Protein AF-A0A317QLN2-F1 (afdb_monomer)

Nearest PDB structures (foldseek):
  1wfw-assembly1_A  TM=5.305E-01  e=1.116E+00  Mus musculus
  4krt-assembly2_B  TM=4.742E-01  e=2.197E+00  Clostridium phage phiSM101
  6biq-assembly4_C  TM=3.934E-01  e=3.596E+00  Trichomonas vaginalis
  5m0a-assembly1_A  TM=2.569E-01  e=5.204E+00  Homo sapiens

Mean predicted aligned error: 11.75 Å

Sequence (209 aa):
MVVARLAVLLLVLAAAWCHGLPTADARGHHLRPGPPGGVYPLATDRGLALDPWGFVARQCTSYAAWYLNARGVPFGLLTRGPAGNGLFTSAGSWDDAALAAGFPVRSTPAVGSIAQWNPGERSPEAPWGAPWGAAREAGGYGHVAVVQDVLPNGSVLVSEYDGEDGTFHERVTRAPRYLYVGLPGDAAAPSARAGRPGAAAAAGPDTGG

InterPro domains:
  IPR007921 CHAP domain [PF05257] (52-161)
  IPR007921 CHAP domain [PS50911] (35-182)
  IPR038765 Papain-like cysteine peptidase superfamily [SSF54001] (52-171)

pLDDT: mean 77.35, std 20.77, range [31.33, 98.5]

Foldseek 3Di:
DDDDPDDPDPDPPPPDPCPDDPEFEQEPFAFADFDDLVVQPLLVPPQQDQDPQGHRGLAQVNSLCCNCVRRGGGHHQWYAADQGIFRDDQLQCVVVSLVRNVWDKDQADAQFWKFWFHAQDWWDFDPPPPDQGDIDTAHNRTHIWGFHFQDPVRWTFTWGGHSVVSDIDTGTTGHSITTQRNHPPPRHHDGDDPDDDDPDDPDDDDDDD

Structure (mmCIF, N/CA/C/O backbone):
data_AF-A0A317QLN2-F1
#
_entry.id   AF-A0A317QLN2-F1
#
loop_
_atom_site.group_PDB
_atom_site.id
_atom_site.type_symbol
_atom_site.label_atom_id
_atom_site.label_alt_id
_atom_site.label_comp_id
_atom_site.label_asym_id
_atom_site.label_entity_id
_atom_site.label_seq_id
_atom_site.pdbx_PDB_ins_code
_atom_site.Cartn_x
_atom_site.Cartn_y
_atom_site.Cartn_z
_atom_si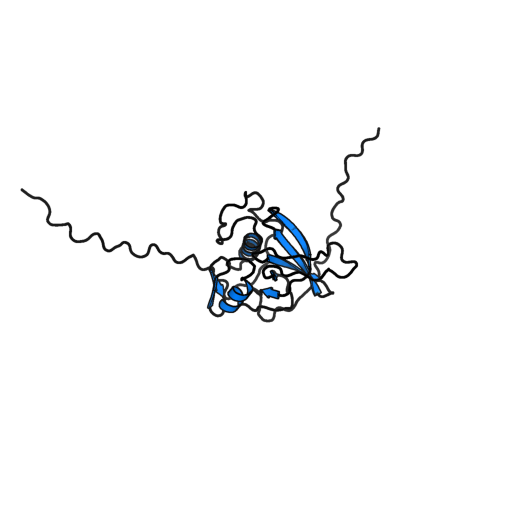te.occupancy
_atom_site.B_iso_or_equiv
_atom_site.auth_seq_id
_atom_site.auth_comp_id
_atom_site.auth_asym_id
_atom_site.auth_atom_id
_atom_site.pdbx_PDB_model_num
ATOM 1 N N . MET A 1 1 ? 24.056 -30.685 -61.784 1.00 40.34 1 MET A N 1
ATOM 2 C CA . MET A 1 1 ? 24.076 -29.418 -61.022 1.00 40.34 1 MET A CA 1
ATOM 3 C C . MET A 1 1 ? 22.822 -29.370 -60.173 1.00 40.34 1 MET A C 1
ATOM 5 O O . MET A 1 1 ? 21.739 -29.148 -60.694 1.00 40.34 1 MET A O 1
ATOM 9 N N . VAL A 1 2 ? 22.965 -29.722 -58.899 1.00 42.53 2 VAL A N 1
ATOM 10 C CA . VAL A 1 2 ? 21.884 -29.805 -57.915 1.00 42.53 2 VAL A CA 1
ATOM 11 C C . VAL A 1 2 ? 22.061 -28.610 -56.991 1.00 42.53 2 VAL A C 1
ATOM 13 O O . VAL A 1 2 ? 23.017 -28.589 -56.225 1.00 42.53 2 VAL A O 1
ATOM 16 N N . VAL A 1 3 ? 21.179 -27.615 -57.075 1.00 44.66 3 VAL A N 1
ATOM 17 C CA . VAL A 1 3 ? 21.051 -26.592 -56.030 1.00 44.66 3 VAL A CA 1
ATOM 18 C C . VAL A 1 3 ? 19.566 -26.379 -55.754 1.00 44.66 3 VAL A C 1
ATOM 20 O O . VAL A 1 3 ? 18.849 -25.715 -56.495 1.00 44.66 3 VAL A O 1
ATOM 23 N N . ALA A 1 4 ? 19.129 -27.097 -54.722 1.00 40.12 4 ALA A N 1
ATOM 24 C CA . ALA A 1 4 ? 18.054 -26.810 -53.780 1.00 40.12 4 ALA A CA 1
ATOM 25 C C . ALA A 1 4 ? 16.937 -25.842 -54.222 1.00 40.12 4 ALA A C 1
ATOM 27 O O . ALA A 1 4 ? 16.979 -24.637 -53.982 1.00 40.12 4 ALA A O 1
ATOM 28 N N . ARG A 1 5 ? 15.839 -26.425 -54.714 1.00 51.62 5 ARG A N 1
ATOM 29 C CA . ARG A 1 5 ? 14.493 -25.893 -54.476 1.00 51.62 5 ARG A CA 1
ATOM 30 C C . ARG A 1 5 ? 14.142 -26.158 -53.012 1.00 51.62 5 ARG A C 1
ATOM 32 O O . ARG A 1 5 ? 13.738 -27.273 -52.722 1.00 51.62 5 ARG A O 1
ATOM 39 N N . LEU A 1 6 ? 14.339 -25.194 -52.112 1.00 47.59 6 LEU A N 1
ATOM 40 C CA . LEU A 1 6 ? 13.736 -25.149 -50.766 1.00 47.59 6 LEU A CA 1
ATOM 41 C C . LEU A 1 6 ? 14.150 -23.839 -50.078 1.00 47.59 6 LEU A C 1
ATOM 43 O O . LEU A 1 6 ? 15.097 -23.792 -49.305 1.00 47.59 6 LEU A O 1
ATOM 47 N N . ALA A 1 7 ? 13.445 -22.754 -50.388 1.00 40.91 7 ALA A N 1
ATOM 48 C CA . ALA A 1 7 ? 13.520 -21.509 -49.618 1.00 40.91 7 ALA A CA 1
ATOM 49 C C . ALA A 1 7 ? 12.154 -20.804 -49.585 1.00 40.91 7 ALA A C 1
ATOM 51 O O . ALA A 1 7 ? 12.050 -19.588 -49.677 1.00 40.91 7 ALA A O 1
ATOM 52 N N . VAL A 1 8 ? 11.086 -21.594 -49.479 1.00 47.06 8 VAL A N 1
ATOM 53 C CA . VAL A 1 8 ? 9.730 -21.115 -49.198 1.00 47.06 8 VAL A CA 1
ATOM 54 C C . VAL A 1 8 ? 9.240 -21.925 -48.008 1.00 47.06 8 VAL A C 1
ATOM 56 O O . VAL A 1 8 ? 8.576 -22.924 -48.237 1.00 47.06 8 VAL A O 1
ATOM 59 N N . LEU A 1 9 ? 9.662 -21.588 -46.775 1.00 45.75 9 LEU A N 1
ATOM 60 C CA . LEU A 1 9 ? 8.933 -21.951 -45.534 1.00 45.75 9 LEU A CA 1
ATOM 61 C C . LEU A 1 9 ? 9.531 -21.494 -44.185 1.00 45.75 9 LEU A C 1
ATOM 63 O O . LEU A 1 9 ? 9.176 -22.067 -43.162 1.00 45.75 9 LEU A O 1
ATOM 67 N N . LEU A 1 10 ? 10.377 -20.463 -44.097 1.00 43.78 10 LEU A N 1
ATOM 68 C CA . LEU A 1 10 ? 10.859 -20.007 -42.777 1.00 43.78 10 LEU A CA 1
ATOM 69 C C . LEU A 1 10 ? 10.915 -18.484 -42.652 1.00 43.78 10 LEU A C 1
ATOM 71 O O . LEU A 1 10 ? 11.989 -17.913 -42.528 1.00 43.78 10 LEU A O 1
ATOM 75 N N . LEU A 1 11 ? 9.751 -17.824 -42.673 1.00 39.56 11 LEU A N 1
ATOM 76 C CA . LEU A 1 11 ? 9.623 -16.448 -42.164 1.00 39.56 11 LEU A CA 1
ATOM 77 C C . LEU A 1 11 ? 8.176 -16.063 -41.793 1.00 39.56 11 LEU A C 1
ATOM 79 O O . LEU A 1 11 ? 7.751 -14.937 -42.012 1.00 39.56 11 LEU A O 1
ATOM 83 N N . VAL A 1 12 ? 7.407 -16.992 -41.207 1.00 46.72 12 VAL A N 1
ATOM 84 C CA . VAL A 1 12 ? 6.119 -16.674 -40.540 1.00 46.72 12 VAL A CA 1
ATOM 85 C C . VAL A 1 12 ? 6.000 -17.382 -39.179 1.00 46.72 12 VAL A C 1
ATOM 87 O O . VAL A 1 12 ? 4.931 -17.800 -38.761 1.00 46.72 12 VAL A O 1
ATOM 90 N N . LEU A 1 13 ? 7.108 -17.526 -38.446 1.00 44.91 13 LEU A N 1
ATOM 91 C CA . LEU A 1 13 ? 7.079 -18.002 -37.055 1.00 44.91 13 LEU A CA 1
ATOM 92 C C . LEU A 1 13 ? 7.975 -17.155 -36.142 1.00 44.91 13 LEU A C 1
ATOM 94 O O . LEU A 1 13 ? 8.759 -17.676 -35.360 1.00 44.91 13 LEU A O 1
ATOM 98 N N . ALA A 1 14 ? 7.799 -15.834 -36.176 1.00 41.47 14 ALA A N 1
ATOM 99 C CA . ALA A 1 14 ? 7.969 -15.036 -34.961 1.00 41.47 14 ALA A CA 1
ATOM 100 C C . ALA A 1 14 ? 6.617 -15.010 -34.230 1.00 41.47 14 ALA A C 1
ATOM 102 O O . ALA A 1 14 ? 5.959 -13.980 -34.103 1.00 41.47 14 ALA A O 1
ATOM 103 N N . ALA A 1 15 ? 6.149 -16.196 -33.838 1.00 40.81 15 ALA A N 1
ATOM 104 C CA . ALA A 1 15 ? 4.976 -16.340 -33.001 1.00 40.81 15 ALA A CA 1
ATOM 105 C C . ALA A 1 15 ? 5.283 -15.714 -31.632 1.00 40.81 15 ALA A C 1
ATOM 107 O O . ALA A 1 15 ? 6.174 -16.170 -30.924 1.00 40.81 15 ALA A O 1
ATOM 108 N N . ALA A 1 16 ? 4.544 -14.656 -31.300 1.00 46.09 16 ALA A N 1
ATOM 109 C CA . ALA A 1 16 ? 4.238 -14.225 -29.938 1.00 46.09 16 ALA A CA 1
ATOM 110 C C . ALA A 1 16 ? 5.427 -14.069 -28.962 1.00 46.09 16 ALA A C 1
ATOM 112 O O . ALA A 1 16 ? 5.446 -14.676 -27.897 1.00 46.09 16 ALA A O 1
ATOM 113 N N . TRP A 1 17 ? 6.356 -13.157 -29.260 1.00 44.91 17 TRP A N 1
ATOM 114 C CA . TRP A 1 17 ? 7.270 -12.578 -28.257 1.00 44.91 17 TRP A CA 1
ATOM 115 C C . TRP A 1 17 ? 6.759 -11.216 -27.765 1.00 44.91 17 TRP A C 1
ATOM 117 O O . TRP A 1 17 ? 7.501 -10.260 -27.592 1.00 44.91 17 TRP A O 1
ATOM 127 N N . CYS A 1 18 ? 5.454 -11.126 -27.540 1.00 41.38 18 CYS A N 1
ATOM 128 C CA . CYS A 1 18 ? 4.899 -10.215 -26.552 1.00 41.38 18 CYS A CA 1
ATOM 129 C C . CYS A 1 18 ? 4.236 -11.119 -25.525 1.00 41.38 18 CYS A C 1
ATOM 131 O O . CYS A 1 18 ? 3.018 -11.292 -25.528 1.00 41.38 18 CYS A O 1
ATOM 133 N N . HIS A 1 19 ? 5.041 -11.776 -24.687 1.00 47.06 19 HIS A N 1
ATOM 134 C CA . HIS A 1 19 ? 4.509 -12.219 -23.409 1.00 47.06 19 HIS A CA 1
ATOM 135 C C . HIS A 1 19 ? 3.972 -10.950 -22.756 1.00 47.06 19 HIS A C 1
ATOM 137 O O . HIS A 1 19 ? 4.745 -10.045 -22.440 1.00 47.06 19 HIS A O 1
ATOM 143 N N . GLY A 1 20 ? 2.643 -10.834 -22.681 1.00 49.88 20 GLY A N 1
ATOM 144 C CA . GLY A 1 20 ? 2.008 -9.790 -21.894 1.00 49.88 20 GLY A CA 1
ATOM 145 C C . GLY A 1 20 ? 2.709 -9.743 -20.545 1.00 49.88 20 GLY A C 1
ATOM 146 O O . GLY A 1 20 ? 3.104 -10.797 -20.036 1.00 49.88 20 GLY A O 1
ATOM 147 N N . LEU A 1 21 ? 2.940 -8.533 -20.032 1.00 54.28 21 LEU A N 1
ATOM 148 C CA . LEU A 1 21 ? 3.566 -8.334 -18.726 1.00 54.28 21 LEU A CA 1
ATOM 149 C C . LEU A 1 21 ? 3.015 -9.391 -17.762 1.00 54.28 21 LEU A C 1
ATOM 151 O O . LEU A 1 21 ? 1.787 -9.525 -17.708 1.00 54.28 21 LEU A O 1
ATOM 155 N N . PRO A 1 22 ? 3.874 -10.190 -17.100 1.00 64.44 22 PRO A N 1
ATOM 156 C CA . PRO A 1 22 ? 3.417 -11.300 -16.279 1.00 64.44 22 PRO A CA 1
ATOM 157 C C . PRO A 1 22 ? 2.348 -10.783 -15.317 1.00 64.44 22 PRO A C 1
ATOM 159 O O . PRO A 1 22 ? 2.611 -9.922 -14.482 1.00 64.44 22 PRO A O 1
ATOM 162 N N . THR A 1 23 ? 1.115 -11.251 -15.502 1.00 80.88 23 THR A N 1
ATOM 163 C CA . THR A 1 23 ? -0.015 -10.848 -14.669 1.00 80.88 23 THR A CA 1
ATOM 164 C C . THR A 1 23 ? 0.140 -11.536 -13.323 1.00 80.88 23 THR A C 1
ATOM 166 O O . THR A 1 23 ? 0.083 -12.767 -13.262 1.00 80.88 23 THR A O 1
ATOM 169 N N . ALA A 1 24 ? 0.305 -10.772 -12.248 1.00 89.81 24 ALA A N 1
ATOM 170 C CA . ALA A 1 24 ? 0.178 -11.320 -10.906 1.00 89.81 24 ALA A CA 1
ATOM 171 C C . ALA A 1 24 ? -1.293 -11.693 -10.656 1.00 89.81 24 ALA A C 1
ATOM 173 O O . ALA A 1 24 ? -2.178 -10.911 -10.988 1.00 89.81 24 ALA A O 1
ATOM 174 N N . ASP A 1 25 ? -1.585 -12.873 -10.104 1.00 92.06 25 ASP A N 1
ATOM 175 C CA . ASP A 1 25 ? -2.963 -13.300 -9.815 1.00 92.06 25 ASP A CA 1
ATOM 176 C C . ASP A 1 25 ? -3.215 -13.318 -8.305 1.00 92.06 25 ASP A C 1
ATOM 178 O O . ASP A 1 25 ? -2.861 -14.268 -7.613 1.00 92.06 25 ASP A O 1
ATOM 182 N N . ALA A 1 26 ? -3.820 -12.250 -7.784 1.00 90.69 26 ALA A N 1
ATOM 183 C CA . ALA A 1 26 ? -4.153 -12.114 -6.365 1.00 90.69 26 ALA A CA 1
ATOM 184 C C . ALA A 1 26 ? -5.556 -12.651 -6.025 1.00 90.69 26 ALA A C 1
ATOM 186 O O . ALA A 1 26 ? -6.010 -12.541 -4.882 1.00 90.69 26 ALA A O 1
ATOM 187 N N . ARG A 1 27 ? -6.285 -13.234 -6.985 1.00 88.75 27 ARG A N 1
ATOM 188 C CA . ARG A 1 27 ? -7.658 -13.711 -6.755 1.00 88.75 27 ARG A CA 1
ATOM 189 C C . ARG A 1 27 ? -7.705 -14.866 -5.765 1.00 88.75 27 ARG A C 1
ATOM 191 O O . ARG A 1 27 ? -7.054 -15.883 -5.959 1.00 88.75 27 ARG A O 1
ATOM 198 N N . GLY A 1 28 ? -8.530 -14.726 -4.728 1.00 85.12 28 GLY A N 1
ATOM 199 C CA . GLY A 1 28 ? -8.694 -15.758 -3.697 1.00 85.12 28 GLY A CA 1
ATOM 200 C C . GLY A 1 28 ? -7.451 -15.975 -2.827 1.00 85.12 28 GLY A C 1
ATOM 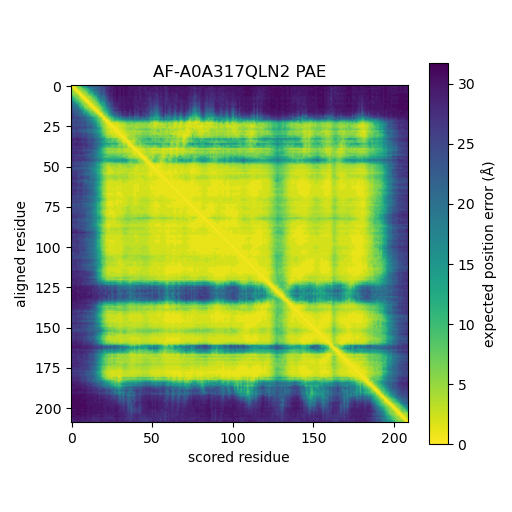201 O O . GLY A 1 28 ? -7.439 -16.878 -1.992 1.00 85.12 28 GLY A O 1
ATOM 202 N N . HIS A 1 29 ? -6.409 -15.159 -3.004 1.00 89.50 29 HIS A N 1
ATOM 203 C CA . HIS A 1 29 ? -5.253 -15.147 -2.127 1.00 89.50 29 HIS A CA 1
ATOM 204 C C . HIS A 1 29 ? -5.542 -14.267 -0.919 1.00 89.50 29 HIS A C 1
ATOM 206 O O . HIS A 1 29 ? -6.146 -13.201 -1.027 1.00 89.50 29 HIS A O 1
ATOM 212 N N . HIS A 1 30 ? -5.077 -14.723 0.236 1.00 88.81 30 HIS A N 1
ATOM 213 C CA . HIS A 1 30 ? -5.190 -13.993 1.485 1.00 88.81 30 HIS A CA 1
ATOM 214 C C . HIS A 1 30 ? -3.809 -13.790 2.082 1.00 88.81 30 HIS A C 1
ATOM 216 O O . HIS A 1 30 ? -2.952 -14.671 1.962 1.00 88.81 30 HIS A O 1
ATOM 222 N N . LEU A 1 31 ? -3.608 -12.655 2.747 1.00 88.44 31 LEU A N 1
ATOM 223 C CA . LEU A 1 31 ? -2.390 -12.389 3.496 1.00 88.44 31 LEU A CA 1
ATOM 224 C C . LEU A 1 31 ? -2.166 -13.470 4.552 1.00 88.44 31 LEU A C 1
ATOM 226 O O . LEU A 1 31 ? -3.032 -13.759 5.379 1.00 88.44 31 LEU A O 1
ATOM 230 N N . ARG A 1 32 ? -0.975 -14.063 4.521 1.00 86.31 32 ARG A N 1
ATOM 231 C CA . ARG A 1 32 ? -0.501 -15.044 5.498 1.00 86.31 32 ARG A CA 1
ATOM 232 C C . ARG A 1 32 ? 0.564 -14.419 6.398 1.00 86.31 32 ARG A C 1
ATOM 234 O O . ARG A 1 32 ? 1.144 -13.392 6.041 1.00 86.31 32 ARG A O 1
ATOM 241 N N . PRO A 1 33 ? 0.875 -15.035 7.551 1.00 81.44 33 PRO A N 1
ATOM 242 C CA . PRO A 1 33 ? 2.082 -14.691 8.286 1.00 81.44 33 PRO A CA 1
ATOM 243 C C . PRO A 1 33 ? 3.307 -14.784 7.370 1.00 81.44 33 PRO A C 1
ATOM 245 O O . PRO A 1 33 ? 3.464 -15.740 6.614 1.00 81.44 33 PRO A O 1
ATOM 248 N N . GLY A 1 34 ? 4.167 -13.780 7.447 1.00 70.94 34 GLY A N 1
ATOM 249 C CA . GLY A 1 34 ? 5.391 -13.675 6.664 1.00 70.94 34 GLY A CA 1
ATOM 250 C C . GLY A 1 34 ? 6.446 -12.893 7.446 1.00 70.94 34 GLY A C 1
ATOM 251 O O . GLY A 1 34 ? 6.184 -12.481 8.582 1.00 70.94 34 GLY A O 1
ATOM 252 N N . PRO A 1 35 ? 7.640 -12.678 6.876 1.00 78.75 35 PRO A N 1
ATOM 253 C CA . PRO A 1 35 ? 8.711 -11.964 7.564 1.00 78.75 35 PRO A CA 1
ATOM 254 C C . PRO A 1 35 ? 8.268 -10.544 7.965 1.00 78.75 35 PRO A C 1
ATOM 256 O O . PRO A 1 35 ? 7.474 -9.933 7.242 1.00 78.75 35 PRO A O 1
ATOM 259 N N . PRO A 1 36 ? 8.755 -9.986 9.092 1.00 76.44 36 PRO A N 1
ATOM 260 C CA . PRO A 1 36 ? 8.441 -8.617 9.498 1.00 76.44 36 PRO A CA 1
ATOM 261 C C . PRO A 1 36 ? 8.716 -7.603 8.386 1.00 76.44 36 PRO A C 1
ATOM 263 O O . PRO A 1 36 ? 9.610 -7.804 7.568 1.00 76.44 36 PRO A O 1
ATOM 266 N N . GLY A 1 37 ? 7.985 -6.487 8.392 1.00 70.12 37 GLY A N 1
ATOM 267 C CA . GLY A 1 37 ? 8.123 -5.447 7.375 1.00 70.12 37 GLY A CA 1
ATOM 268 C C . GLY A 1 37 ? 9.555 -4.925 7.190 1.00 70.12 37 GLY A C 1
ATOM 269 O O . GLY A 1 37 ? 9.932 -4.613 6.071 1.00 70.12 37 GLY A O 1
ATOM 270 N N . GLY A 1 38 ? 10.382 -4.883 8.235 1.00 75.62 38 GLY A N 1
ATOM 271 C CA . GLY A 1 38 ? 11.761 -4.379 8.145 1.00 75.62 38 GLY A CA 1
ATOM 272 C C . GLY A 1 38 ? 12.775 -5.288 7.430 1.00 75.62 38 GLY A C 1
ATOM 273 O O . GLY A 1 38 ? 13.944 -4.933 7.367 1.00 75.62 38 GLY A O 1
ATOM 274 N N . VAL A 1 39 ? 12.378 -6.459 6.912 1.00 84.50 39 VAL A N 1
ATOM 275 C CA . VAL A 1 39 ? 13.294 -7.444 6.282 1.00 84.50 39 VAL A CA 1
ATOM 276 C C . VAL A 1 39 ? 13.264 -7.360 4.748 1.00 84.50 39 VAL A C 1
ATOM 278 O O . VAL A 1 39 ? 13.372 -8.361 4.042 1.00 84.50 39 VAL A O 1
ATOM 281 N N . TYR A 1 40 ? 13.066 -6.158 4.212 1.00 86.50 40 TYR A N 1
ATOM 282 C CA . TYR A 1 40 ? 12.979 -5.931 2.773 1.00 86.50 40 TYR A CA 1
ATOM 283 C C . TYR A 1 40 ? 14.321 -6.250 2.078 1.00 86.50 40 TYR A C 1
ATOM 285 O O . TYR A 1 40 ? 15.335 -5.621 2.388 1.00 86.50 40 TYR A O 1
ATOM 293 N N . PRO A 1 41 ? 14.368 -7.210 1.132 1.00 86.00 41 PRO A N 1
ATOM 294 C CA . PRO A 1 41 ? 15.626 -7.734 0.594 1.00 86.00 41 PRO A CA 1
ATOM 295 C C . PRO A 1 41 ? 16.370 -6.750 -0.310 1.00 86.00 41 PRO A C 1
ATOM 297 O O . PRO A 1 41 ? 17.571 -6.899 -0.504 1.00 86.00 41 PRO A O 1
ATOM 300 N N . LEU A 1 42 ? 15.681 -5.740 -0.850 1.00 83.31 42 LEU A N 1
ATOM 301 C CA . LEU A 1 42 ? 16.287 -4.734 -1.726 1.00 83.31 42 LEU A CA 1
ATOM 302 C C . LEU A 1 42 ? 16.666 -3.456 -0.964 1.00 83.31 42 LEU A C 1
ATOM 304 O O . LEU A 1 42 ? 16.900 -2.418 -1.575 1.00 83.31 42 LEU A O 1
ATOM 308 N N . ALA A 1 43 ? 16.761 -3.519 0.368 1.00 81.75 43 ALA A N 1
ATOM 309 C CA . ALA A 1 43 ? 17.151 -2.390 1.214 1.00 81.75 43 ALA A CA 1
ATOM 310 C C . ALA A 1 43 ? 18.510 -1.769 0.835 1.00 81.75 43 ALA A C 1
ATOM 312 O O . ALA A 1 43 ? 18.724 -0.582 1.072 1.00 81.75 43 ALA A O 1
ATOM 313 N N . THR A 1 44 ? 19.420 -2.556 0.250 1.00 80.62 44 THR A N 1
ATOM 314 C CA . THR A 1 44 ? 20.770 -2.131 -0.160 1.00 80.62 44 THR A CA 1
ATOM 315 C C . THR A 1 44 ? 20.890 -1.800 -1.650 1.00 80.62 44 THR A C 1
ATOM 317 O O . THR A 1 44 ? 21.975 -1.421 -2.097 1.00 80.62 44 THR A O 1
ATOM 320 N N . ASP A 1 45 ? 19.806 -1.921 -2.427 1.00 79.81 45 ASP A N 1
ATOM 321 C CA . ASP A 1 45 ? 19.799 -1.549 -3.845 1.00 79.81 45 ASP A CA 1
ATOM 322 C C . ASP A 1 45 ? 20.061 -0.039 -4.013 1.00 79.81 45 ASP A C 1
ATOM 324 O O . ASP A 1 45 ? 19.881 0.755 -3.090 1.00 79.81 45 ASP A O 1
ATOM 328 N N . ARG A 1 46 ? 20.498 0.403 -5.191 1.00 74.44 46 ARG A N 1
ATOM 329 C CA . ARG A 1 46 ? 20.729 1.831 -5.468 1.00 74.44 46 ARG A CA 1
ATOM 330 C C . ARG A 1 46 ? 19.472 2.577 -5.928 1.00 74.44 46 ARG A C 1
ATOM 332 O O . ARG A 1 46 ? 19.561 3.772 -6.176 1.00 74.44 46 ARG A O 1
ATOM 339 N N . GLY A 1 47 ? 18.325 1.902 -6.014 1.00 68.31 47 GLY A N 1
ATOM 340 C CA . GLY A 1 47 ? 17.020 2.514 -6.277 1.00 68.31 47 GLY A CA 1
ATOM 341 C C . GLY A 1 47 ? 16.810 2.942 -7.728 1.00 68.31 47 GLY A C 1
ATOM 342 O O . GLY A 1 47 ? 16.006 3.827 -7.996 1.00 68.31 47 GLY A O 1
ATOM 343 N N . LEU A 1 48 ? 17.556 2.344 -8.662 1.00 73.62 48 LEU A N 1
ATOM 344 C CA . LEU A 1 48 ? 17.485 2.661 -10.095 1.00 73.62 48 LEU A CA 1
ATOM 345 C C . LEU A 1 48 ? 17.002 1.479 -10.947 1.00 73.62 48 LEU A C 1
ATOM 347 O O . LEU A 1 48 ? 16.629 1.673 -12.102 1.00 73.62 48 LEU A O 1
ATOM 351 N N . ALA A 1 49 ? 17.017 0.260 -10.403 1.00 83.94 49 ALA A N 1
ATOM 352 C CA . ALA A 1 49 ? 16.586 -0.941 -11.106 1.00 83.94 49 ALA A CA 1
ATOM 353 C C . ALA A 1 49 ? 15.108 -1.244 -10.840 1.00 83.94 49 ALA A C 1
ATOM 355 O O . ALA A 1 49 ? 14.594 -0.974 -9.752 1.00 83.94 49 ALA A O 1
ATOM 356 N N . LEU A 1 50 ? 14.439 -1.843 -11.827 1.00 88.50 50 LEU A N 1
ATOM 357 C CA . LEU A 1 50 ? 13.142 -2.471 -11.601 1.00 88.50 50 LEU A CA 1
ATOM 358 C C . LEU A 1 50 ? 13.330 -3.747 -10.777 1.00 88.50 50 LEU A C 1
ATOM 360 O O . LEU A 1 50 ? 14.212 -4.561 -11.053 1.00 88.50 50 LEU A O 1
ATOM 364 N N . ASP A 1 51 ? 12.484 -3.908 -9.773 1.00 89.94 51 ASP A N 1
ATOM 365 C CA . ASP A 1 51 ? 12.360 -5.112 -8.976 1.00 89.94 51 ASP A CA 1
ATOM 366 C C . ASP A 1 51 ? 11.586 -6.216 -9.736 1.00 89.94 51 ASP A C 1
ATOM 368 O O . ASP A 1 51 ? 11.030 -5.975 -10.815 1.00 89.94 51 ASP A O 1
ATOM 372 N N . PRO A 1 52 ? 11.509 -7.443 -9.188 1.00 90.62 52 PRO A N 1
ATOM 373 C CA . PRO A 1 52 ? 10.771 -8.542 -9.814 1.00 90.62 52 PRO A CA 1
ATOM 374 C C . PRO A 1 52 ? 9.256 -8.320 -9.984 1.00 90.62 52 PRO A C 1
ATOM 376 O O . PRO A 1 52 ? 8.615 -9.091 -10.695 1.00 90.62 52 PRO A O 1
ATOM 379 N N . TRP A 1 53 ? 8.672 -7.309 -9.336 1.00 93.12 53 TRP A N 1
ATOM 380 C CA . TRP A 1 53 ? 7.246 -6.963 -9.405 1.00 93.12 53 TRP A CA 1
ATOM 381 C C . TRP A 1 53 ? 6.973 -5.791 -10.366 1.00 93.12 53 TRP A C 1
ATOM 383 O O . TRP A 1 53 ? 5.812 -5.445 -10.604 1.00 93.12 53 TRP A O 1
ATOM 393 N N . GLY A 1 54 ? 8.031 -5.227 -10.960 1.00 91.56 54 GLY A N 1
ATOM 394 C CA . GLY A 1 54 ? 7.995 -4.160 -11.954 1.00 91.56 54 GLY A CA 1
ATOM 395 C C . GLY A 1 54 ? 8.024 -2.745 -11.374 1.00 91.56 54 GLY A C 1
ATOM 396 O O . GLY A 1 54 ? 7.747 -1.792 -12.099 1.00 91.56 54 GLY A O 1
ATOM 397 N N . PHE A 1 55 ? 8.368 -2.576 -10.099 1.00 92.31 55 PHE A N 1
ATOM 398 C CA . PHE A 1 55 ? 8.521 -1.262 -9.473 1.00 92.31 55 PHE A CA 1
ATOM 399 C C . PHE A 1 55 ? 9.993 -0.899 -9.326 1.00 92.31 55 PHE A C 1
ATOM 401 O O . PHE A 1 55 ? 10.851 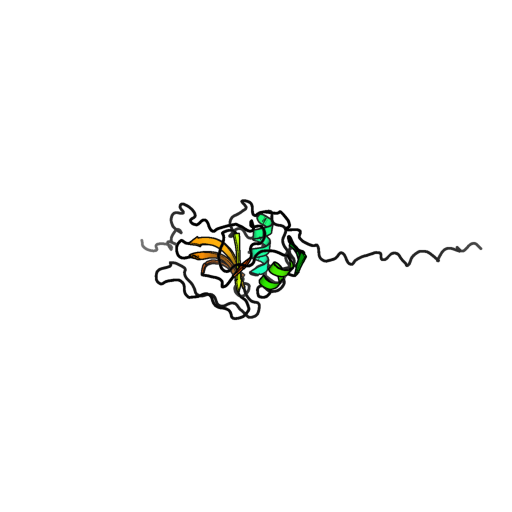-1.767 -9.232 1.00 92.31 55 PHE A O 1
ATOM 408 N N . VAL A 1 56 ? 10.313 0.392 -9.288 1.00 89.12 56 VAL A N 1
ATOM 409 C CA . VAL A 1 56 ? 11.686 0.820 -8.996 1.00 89.12 56 VAL A CA 1
ATOM 410 C C . VAL A 1 56 ? 12.031 0.409 -7.559 1.00 89.12 56 VAL A C 1
ATOM 412 O O . VAL A 1 56 ? 11.288 0.719 -6.628 1.00 89.12 56 VAL A O 1
ATOM 415 N N . ALA A 1 57 ? 13.138 -0.311 -7.377 1.00 89.06 57 ALA A N 1
ATOM 416 C CA . ALA A 1 57 ? 13.571 -0.821 -6.080 1.00 89.06 57 ALA A CA 1
ATOM 417 C C . ALA A 1 57 ? 13.688 0.304 -5.031 1.00 89.06 57 ALA A C 1
ATOM 419 O O . ALA A 1 57 ? 13.989 1.450 -5.366 1.00 89.06 57 ALA A O 1
ATOM 420 N N . ARG A 1 58 ? 13.458 -0.019 -3.750 1.00 87.44 58 ARG A N 1
ATOM 421 C CA . ARG A 1 58 ? 13.462 0.923 -2.603 1.00 87.44 58 ARG A CA 1
ATOM 422 C C . ARG A 1 58 ? 12.421 2.041 -2.658 1.00 87.44 58 ARG A C 1
ATOM 424 O O . ARG A 1 58 ? 12.435 2.915 -1.799 1.00 87.44 58 ARG A O 1
ATOM 431 N N . GLN A 1 59 ? 11.506 2.007 -3.617 1.00 90.06 59 GLN A N 1
ATOM 432 C CA . GLN A 1 59 ? 10.342 2.884 -3.618 1.00 90.06 59 GLN A CA 1
ATOM 433 C C . GLN A 1 59 ? 9.228 2.316 -2.737 1.00 90.06 59 GLN A C 1
ATOM 435 O O . GLN A 1 59 ? 9.171 1.112 -2.462 1.00 90.06 59 GLN A O 1
ATOM 440 N N . CYS A 1 60 ? 8.293 3.184 -2.356 1.00 93.69 60 CYS A N 1
ATOM 441 C CA . CYS A 1 60 ? 7.117 2.822 -1.569 1.00 93.69 60 CYS A CA 1
ATOM 442 C C . CYS A 1 60 ? 6.303 1.696 -2.225 1.00 93.69 60 CYS A C 1
ATOM 444 O O . CYS A 1 60 ? 5.914 0.727 -1.568 1.00 93.69 60 CYS A O 1
ATOM 446 N N . THR A 1 61 ? 6.134 1.773 -3.545 1.00 95.06 61 THR A N 1
ATOM 447 C CA . THR A 1 61 ? 5.444 0.776 -4.369 1.00 95.06 61 THR A CA 1
ATOM 448 C C . THR A 1 61 ? 6.162 -0.574 -4.377 1.00 95.06 61 THR A C 1
ATOM 450 O O . THR A 1 61 ? 5.524 -1.605 -4.171 1.00 95.06 61 THR A O 1
ATOM 453 N N . SER A 1 62 ? 7.489 -0.574 -4.528 1.00 94.00 62 SER A N 1
ATOM 454 C CA . SER A 1 62 ? 8.320 -1.783 -4.487 1.00 94.00 62 SER A CA 1
ATOM 455 C C . SER A 1 62 ? 8.238 -2.491 -3.138 1.00 94.00 62 SER A C 1
ATOM 457 O O . SER A 1 62 ? 8.051 -3.707 -3.060 1.00 94.00 62 SER A O 1
ATOM 459 N N . TYR A 1 63 ? 8.317 -1.722 -2.054 1.00 94.31 63 TYR A N 1
ATOM 460 C CA . TYR A 1 63 ? 8.199 -2.257 -0.707 1.00 94.31 63 TYR A CA 1
ATOM 461 C C . TYR A 1 63 ? 6.814 -2.867 -0.438 1.00 94.31 63 TYR A C 1
ATOM 463 O O . TYR A 1 63 ? 6.714 -3.979 0.087 1.00 94.31 63 TYR A O 1
ATOM 471 N N . ALA A 1 64 ? 5.741 -2.173 -0.828 1.00 96.00 64 ALA A N 1
ATOM 472 C CA . ALA A 1 64 ? 4.380 -2.686 -0.696 1.00 96.00 64 ALA A CA 1
ATOM 473 C C . ALA A 1 64 ? 4.175 -3.967 -1.525 1.00 96.00 64 ALA A C 1
ATOM 475 O O . ALA A 1 64 ? 3.613 -4.944 -1.024 1.00 96.00 64 ALA A O 1
ATOM 47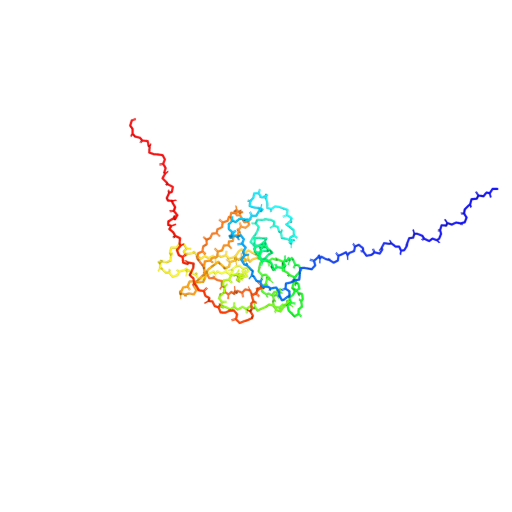6 N N . ALA A 1 65 ? 4.697 -4.005 -2.756 1.00 96.00 65 ALA A N 1
ATOM 477 C CA . ALA A 1 65 ? 4.658 -5.191 -3.603 1.00 96.00 65 ALA A CA 1
ATOM 478 C C . ALA A 1 65 ? 5.405 -6.370 -2.966 1.00 96.00 65 ALA A C 1
ATOM 480 O O . ALA A 1 65 ? 4.849 -7.468 -2.872 1.00 96.00 65 ALA A O 1
ATOM 481 N N . TRP A 1 66 ? 6.617 -6.150 -2.450 1.00 94.62 66 TRP A N 1
ATOM 482 C CA . TRP A 1 66 ? 7.344 -7.169 -1.696 1.00 94.62 66 TRP A CA 1
ATOM 483 C C . TRP A 1 66 ? 6.527 -7.695 -0.516 1.00 94.62 66 TRP A C 1
ATOM 485 O O . TRP A 1 66 ? 6.421 -8.908 -0.345 1.00 94.62 66 TRP A O 1
ATOM 495 N N . TYR A 1 67 ? 5.942 -6.803 0.290 1.00 95.12 67 TYR A N 1
ATOM 496 C CA . TYR A 1 67 ? 5.207 -7.184 1.494 1.00 95.12 67 TYR A CA 1
ATOM 497 C C . TYR A 1 67 ? 4.058 -8.149 1.183 1.00 95.12 67 TYR A C 1
ATOM 499 O O . TYR A 1 67 ? 3.906 -9.157 1.881 1.00 95.12 67 TYR A O 1
ATOM 507 N N . LEU A 1 68 ? 3.281 -7.852 0.134 1.00 95.88 68 LEU A N 1
ATOM 508 C CA . LEU A 1 68 ? 2.170 -8.680 -0.340 1.00 95.88 68 LEU A CA 1
ATOM 509 C C . LEU A 1 68 ? 2.671 -10.047 -0.830 1.00 95.88 68 LEU A C 1
ATOM 511 O O . LEU A 1 68 ? 2.207 -11.089 -0.357 1.00 95.88 68 LEU A O 1
ATOM 515 N N . ASN A 1 69 ? 3.685 -10.057 -1.701 1.00 95.25 69 ASN A N 1
ATOM 516 C CA . ASN A 1 69 ? 4.239 -11.291 -2.263 1.00 95.25 69 ASN A CA 1
ATOM 517 C C . ASN A 1 69 ? 4.879 -12.182 -1.187 1.00 95.25 69 ASN A C 1
ATOM 519 O O . ASN A 1 69 ? 4.637 -13.388 -1.155 1.00 95.25 69 ASN A O 1
ATOM 523 N N . ALA A 1 70 ? 5.622 -11.594 -0.246 1.00 93.31 70 ALA A N 1
ATOM 524 C CA . ALA A 1 70 ? 6.234 -12.299 0.882 1.00 93.31 70 ALA A CA 1
ATOM 525 C C . ALA A 1 70 ? 5.202 -12.929 1.839 1.00 93.31 70 ALA A C 1
ATOM 527 O O . ALA A 1 70 ? 5.556 -13.782 2.652 1.00 93.31 70 ALA A O 1
ATOM 528 N N . ARG A 1 71 ? 3.930 -12.521 1.744 1.00 92.56 71 ARG A N 1
ATOM 529 C CA . ARG A 1 71 ? 2.792 -13.039 2.522 1.00 92.56 71 ARG A CA 1
ATOM 530 C C . ARG A 1 71 ? 1.814 -13.856 1.684 1.00 92.56 71 ARG A C 1
ATOM 532 O O . ARG A 1 71 ? 0.718 -14.165 2.149 1.00 92.56 71 ARG A O 1
ATOM 539 N N . GLY A 1 72 ? 2.217 -14.249 0.476 1.00 92.31 72 GLY A N 1
ATOM 540 C CA . GLY A 1 72 ? 1.464 -15.170 -0.372 1.00 92.31 72 GLY A CA 1
ATOM 541 C C . GLY A 1 72 ? 0.343 -14.528 -1.188 1.00 92.31 72 GLY A C 1
ATOM 542 O O . GLY A 1 72 ? -0.541 -15.254 -1.647 1.00 92.31 72 GLY A O 1
ATOM 543 N N . VAL A 1 73 ? 0.378 -13.206 -1.375 1.00 95.19 73 VAL A N 1
ATOM 544 C CA . VAL A 1 73 ? -0.512 -12.467 -2.279 1.00 95.19 73 VAL A CA 1
ATOM 545 C C . VAL A 1 73 ? 0.300 -12.051 -3.509 1.00 95.19 73 VAL A C 1
ATOM 547 O O . VAL A 1 73 ? 1.078 -11.100 -3.411 1.00 95.19 73 VAL A O 1
ATOM 550 N N . PRO A 1 74 ? 0.174 -12.758 -4.651 1.00 95.50 74 PRO A N 1
ATOM 551 C CA . PRO A 1 74 ? 0.875 -12.388 -5.874 1.00 95.50 74 PRO A CA 1
ATOM 552 C C . PRO A 1 74 ? 0.499 -10.969 -6.296 1.00 95.50 74 PRO A C 1
ATOM 554 O O . PRO A 1 74 ? -0.675 -10.678 -6.515 1.00 95.50 74 PRO A O 1
ATOM 557 N N . PHE A 1 75 ? 1.483 -10.083 -6.423 1.00 97.12 75 PHE A N 1
ATOM 558 C CA . PHE A 1 75 ? 1.238 -8.677 -6.742 1.00 97.12 75 PHE A CA 1
ATOM 559 C C . PHE A 1 75 ? 2.349 -8.091 -7.617 1.00 97.12 75 PHE A C 1
ATOM 561 O O . PHE A 1 75 ? 3.520 -8.427 -7.446 1.00 97.12 75 PHE A O 1
ATOM 568 N N . GLY A 1 76 ? 1.990 -7.198 -8.533 1.00 96.25 76 GLY A N 1
ATOM 569 C CA . GLY A 1 76 ? 2.919 -6.490 -9.413 1.00 96.25 76 GLY A CA 1
ATOM 570 C C . GLY A 1 76 ? 2.227 -5.395 -10.222 1.00 96.25 76 GLY A C 1
ATOM 571 O O . GLY A 1 76 ? 1.042 -5.128 -10.010 1.00 96.25 76 GLY A O 1
ATOM 572 N N . LEU A 1 77 ? 2.955 -4.795 -11.172 1.00 95.44 77 LEU A N 1
ATOM 573 C CA . LEU A 1 77 ? 2.439 -3.746 -12.067 1.00 95.44 77 LEU A CA 1
ATOM 574 C C . LEU A 1 77 ? 1.058 -4.084 -12.635 1.00 95.44 77 LEU A C 1
ATOM 576 O O . LEU A 1 77 ? 0.135 -3.288 -12.529 1.00 95.44 77 LEU A O 1
ATOM 580 N N . LEU A 1 78 ? 0.901 -5.270 -13.223 1.00 96.38 78 LEU A N 1
ATOM 581 C CA . LEU A 1 78 ? -0.386 -5.757 -13.704 1.00 96.38 78 LEU A CA 1
ATOM 582 C C . LEU A 1 78 ? -0.868 -6.869 -12.776 1.00 96.38 78 LEU A C 1
ATOM 584 O O . LEU A 1 78 ? -0.313 -7.969 -12.777 1.00 96.38 78 LEU A O 1
ATOM 588 N N . THR A 1 79 ? -1.907 -6.587 -11.997 1.00 96.75 79 THR A N 1
ATOM 589 C CA . THR A 1 79 ? -2.459 -7.535 -11.026 1.00 96.75 79 THR A CA 1
ATOM 590 C C . THR A 1 79 ? -3.910 -7.853 -11.357 1.00 96.75 79 THR A C 1
ATOM 592 O O . THR A 1 79 ? -4.754 -6.964 -11.469 1.00 96.75 79 THR A O 1
ATOM 595 N N . ARG A 1 80 ? -4.215 -9.142 -11.480 1.00 95.69 80 ARG A N 1
ATOM 596 C CA . ARG A 1 80 ? -5.565 -9.676 -11.596 1.00 95.69 80 ARG A CA 1
ATOM 597 C C . ARG A 1 80 ? -6.184 -9.799 -10.206 1.00 95.69 80 ARG A C 1
ATOM 599 O O . ARG A 1 80 ? -5.668 -10.510 -9.344 1.00 95.69 80 ARG A O 1
ATOM 606 N N . GLY A 1 81 ? -7.297 -9.109 -10.006 1.00 94.00 81 GLY A N 1
ATOM 607 C CA . GLY A 1 81 ? -8.123 -9.173 -8.807 1.00 94.00 81 GLY A CA 1
ATOM 608 C C . GLY A 1 81 ? -9.487 -9.813 -9.078 1.00 94.00 81 GLY A C 1
ATOM 609 O O . GLY A 1 81 ? -9.722 -10.347 -10.166 1.00 94.00 81 GLY A O 1
ATOM 610 N N . PRO A 1 82 ? -10.389 -9.822 -8.082 1.00 91.88 82 PRO A N 1
ATOM 611 C CA . PRO A 1 82 ? -11.660 -10.544 -8.144 1.00 91.88 82 PRO A CA 1
ATOM 612 C C . PRO A 1 82 ? -12.548 -10.210 -9.349 1.00 91.88 82 PRO A C 1
ATOM 614 O O . PRO A 1 82 ? -13.251 -11.097 -9.830 1.00 91.88 82 PRO A O 1
ATOM 617 N N . ALA A 1 83 ? -12.511 -8.969 -9.842 1.00 92.25 83 ALA A N 1
ATOM 618 C CA . ALA A 1 83 ? -13.404 -8.489 -10.900 1.00 92.25 83 ALA A CA 1
ATOM 619 C C . ALA A 1 83 ? -12.698 -8.176 -12.229 1.00 92.25 83 ALA A C 1
ATOM 621 O O . ALA A 1 83 ? -13.368 -7.959 -13.236 1.00 92.25 83 ALA A O 1
ATOM 622 N N . GLY A 1 84 ? -11.365 -8.160 -12.267 1.00 93.25 84 GLY A N 1
ATOM 623 C CA . GLY A 1 84 ? -10.641 -7.728 -13.458 1.00 93.25 84 GLY A CA 1
ATOM 624 C C . GLY A 1 84 ? -9.142 -7.596 -13.240 1.00 93.25 84 GLY A C 1
ATOM 625 O O . GLY A 1 84 ? -8.575 -8.216 -12.343 1.00 93.25 84 GLY A O 1
ATOM 626 N N . ASN A 1 85 ? -8.503 -6.782 -14.074 1.00 95.94 85 ASN A N 1
ATOM 627 C CA . ASN A 1 85 ? -7.090 -6.441 -13.948 1.00 95.94 85 ASN A CA 1
ATOM 628 C C . ASN A 1 85 ? -6.950 -4.976 -13.529 1.00 95.94 85 ASN A C 1
ATOM 630 O O . ASN A 1 85 ? -7.660 -4.117 -14.046 1.00 95.94 85 ASN A O 1
ATOM 634 N N . GLY A 1 86 ? -5.997 -4.703 -12.646 1.00 96.88 86 GLY A N 1
ATOM 635 C CA . GLY A 1 86 ? -5.557 -3.364 -12.274 1.00 96.88 86 GLY A CA 1
ATOM 636 C C . GLY A 1 86 ? -4.115 -3.146 -12.710 1.00 96.88 86 GLY A C 1
ATOM 637 O O . GLY A 1 86 ? -3.277 -4.037 -12.544 1.00 96.88 86 GLY A O 1
ATOM 638 N N . LEU A 1 87 ? -3.831 -1.969 -13.269 1.00 97.00 87 LEU A N 1
ATOM 639 C CA . LEU A 1 87 ? -2.477 -1.538 -13.611 1.00 97.00 87 LEU A CA 1
ATOM 640 C C . LEU A 1 87 ? -1.963 -0.584 -12.522 1.00 97.00 87 LEU A C 1
ATOM 642 O O . LEU A 1 87 ? -2.229 0.614 -12.546 1.00 97.00 87 LEU A O 1
ATOM 646 N N . PHE A 1 88 ? -1.243 -1.134 -11.554 1.00 97.44 88 PHE A N 1
ATOM 647 C CA . PHE A 1 88 ? -0.667 -0.433 -10.414 1.00 97.44 88 PHE A CA 1
ATOM 648 C C . PHE A 1 88 ? 0.638 0.239 -10.840 1.00 97.44 88 PHE A C 1
ATOM 650 O O . PHE A 1 88 ? 1.677 -0.407 -10.866 1.00 97.44 88 PHE A O 1
ATOM 657 N N . THR A 1 89 ? 0.591 1.523 -11.204 1.00 94.44 89 THR A N 1
ATOM 658 C CA . THR A 1 89 ? 1.782 2.285 -11.628 1.00 94.44 89 THR A CA 1
ATOM 659 C C . THR A 1 89 ? 2.347 3.117 -10.472 1.00 94.44 89 THR A C 1
ATOM 661 O O . THR A 1 89 ? 2.836 2.554 -9.489 1.00 94.44 89 THR A O 1
ATOM 664 N N . SER A 1 90 ? 2.264 4.446 -10.548 1.00 94.31 90 SER A N 1
ATOM 665 C CA . SER A 1 90 ? 2.576 5.351 -9.447 1.00 94.31 90 SER A CA 1
ATOM 666 C C . SER A 1 90 ? 1.598 5.150 -8.290 1.00 94.31 90 SER A C 1
ATOM 668 O O . SER A 1 90 ? 0.418 4.859 -8.499 1.00 94.31 90 SER A O 1
ATOM 670 N N . ALA A 1 91 ? 2.089 5.337 -7.066 1.00 95.62 91 ALA A N 1
ATOM 671 C CA . ALA A 1 91 ? 1.327 5.142 -5.835 1.00 95.62 91 ALA A CA 1
ATOM 672 C C . ALA A 1 91 ? -0.021 5.890 -5.829 1.00 95.62 91 ALA A C 1
ATOM 674 O O . ALA A 1 91 ? -1.038 5.361 -5.383 1.00 95.62 91 ALA A O 1
ATOM 675 N N . GLY A 1 92 ? -0.049 7.091 -6.402 1.00 96.06 92 GLY A N 1
ATOM 676 C CA . GLY A 1 92 ? -1.229 7.941 -6.512 1.00 96.06 92 GLY A CA 1
ATOM 677 C C . GLY A 1 92 ? -2.326 7.447 -7.459 1.00 96.06 92 GLY A C 1
ATOM 678 O O . GLY A 1 92 ? -3.340 8.113 -7.564 1.00 96.06 92 GLY A O 1
ATOM 679 N N . SER A 1 93 ? -2.123 6.332 -8.165 1.00 97.19 93 SER A N 1
ATOM 680 C CA . SER A 1 93 ? -3.134 5.695 -9.032 1.00 97.19 93 SER A CA 1
ATOM 681 C C . SER A 1 93 ? -3.552 4.302 -8.546 1.00 97.19 93 SER A C 1
ATOM 683 O O . SER A 1 93 ? -4.301 3.588 -9.216 1.00 97.19 93 SER A O 1
ATOM 685 N N . TRP A 1 94 ? -3.019 3.854 -7.404 1.00 98.38 94 TRP A N 1
ATOM 686 C CA . TRP A 1 94 ? -3.247 2.494 -6.915 1.00 98.38 94 TRP A CA 1
ATOM 687 C C . TRP A 1 94 ? -4.685 2.251 -6.449 1.00 98.38 94 TRP A C 1
ATOM 689 O O . TRP A 1 94 ? -5.128 1.106 -6.483 1.00 98.38 94 TRP A O 1
ATOM 699 N N . ASP A 1 95 ? -5.417 3.283 -6.033 1.00 98.50 95 ASP A N 1
ATOM 700 C CA . ASP A 1 95 ? -6.848 3.199 -5.724 1.00 98.50 95 ASP A CA 1
ATOM 701 C C . ASP A 1 95 ? -7.688 2.925 -6.971 1.00 98.50 95 ASP A C 1
ATOM 703 O O . ASP A 1 95 ? -8.456 1.960 -6.976 1.00 98.50 95 ASP A O 1
ATOM 707 N N . ASP A 1 96 ? -7.468 3.667 -8.054 1.00 98.44 96 ASP A N 1
ATOM 708 C CA . ASP A 1 96 ? -8.111 3.408 -9.346 1.00 98.44 96 ASP A CA 1
ATOM 709 C C . ASP A 1 96 ? -7.790 1.995 -9.862 1.00 98.44 96 ASP A C 1
ATOM 711 O O . ASP A 1 96 ? -8.682 1.249 -10.279 1.00 98.44 96 ASP A O 1
ATOM 715 N N . ALA A 1 97 ? -6.521 1.580 -9.776 1.00 98.38 97 ALA A N 1
ATOM 716 C CA . ALA A 1 97 ? -6.095 0.236 -10.164 1.00 98.38 97 ALA A CA 1
ATOM 717 C C . ALA A 1 97 ? -6.734 -0.857 -9.289 1.00 98.38 97 ALA A C 1
ATOM 719 O O . ALA A 1 97 ? -7.144 -1.902 -9.803 1.00 98.38 97 ALA A O 1
ATOM 720 N N . ALA A 1 98 ? -6.856 -0.626 -7.979 1.00 97.88 98 ALA A N 1
ATOM 721 C CA . ALA A 1 98 ? -7.510 -1.550 -7.061 1.00 97.88 98 ALA A CA 1
ATOM 722 C C . ALA A 1 98 ? -8.995 -1.714 -7.386 1.00 97.88 98 ALA A C 1
ATOM 724 O O . ALA A 1 98 ? -9.467 -2.850 -7.475 1.00 97.88 98 ALA A O 1
ATOM 725 N N . LEU A 1 99 ? -9.704 -0.612 -7.638 1.00 97.50 99 LEU A N 1
ATOM 726 C CA . LEU A 1 99 ? -11.103 -0.641 -8.057 1.00 97.50 99 LEU A CA 1
ATOM 727 C C . LEU A 1 99 ? -11.274 -1.380 -9.391 1.00 97.50 99 LEU A C 1
ATOM 729 O O . LEU A 1 99 ? -12.142 -2.246 -9.492 1.00 97.50 99 LEU A O 1
ATOM 733 N N . ALA A 1 100 ? -10.410 -1.123 -10.379 1.00 97.56 100 ALA A N 1
ATOM 734 C CA . ALA A 1 100 ? -10.429 -1.815 -11.672 1.00 97.56 100 ALA A CA 1
ATOM 735 C C . ALA A 1 100 ? -10.187 -3.334 -11.547 1.00 97.56 100 ALA A C 1
ATOM 737 O O . ALA A 1 100 ? -10.807 -4.135 -12.249 1.00 97.56 100 ALA A O 1
ATOM 738 N N . ALA A 1 101 ? -9.322 -3.749 -10.619 1.00 96.50 101 ALA A N 1
ATOM 739 C CA . ALA A 1 101 ? -9.094 -5.157 -10.301 1.00 96.50 101 ALA A CA 1
ATOM 740 C C . ALA A 1 101 ? -10.228 -5.785 -9.461 1.00 96.50 101 ALA A C 1
ATOM 742 O O . ALA A 1 101 ? -10.319 -7.011 -9.367 1.00 96.50 101 ALA A O 1
ATOM 743 N N . GLY A 1 102 ? -11.102 -4.978 -8.854 1.00 95.50 102 GLY A N 1
ATOM 744 C CA . GLY A 1 102 ? -12.174 -5.426 -7.962 1.00 95.50 102 GLY A CA 1
ATOM 745 C C . GLY A 1 102 ? -11.751 -5.631 -6.507 1.00 95.50 102 GLY A C 1
ATOM 746 O O . GLY A 1 102 ? -12.421 -6.365 -5.780 1.00 95.50 102 GLY A O 1
ATOM 747 N N . PHE A 1 103 ? -10.643 -5.032 -6.072 1.00 96.12 103 PHE A N 1
ATOM 748 C CA . PHE A 1 103 ? -10.290 -4.975 -4.655 1.00 96.12 103 PHE A CA 1
ATOM 749 C C . PHE A 1 103 ? -11.071 -3.852 -3.956 1.00 96.12 103 PHE A C 1
ATOM 751 O O . PHE A 1 103 ? -11.243 -2.776 -4.532 1.00 96.12 103 PHE A O 1
ATOM 758 N N . PRO A 1 104 ? -11.521 -4.049 -2.704 1.00 96.00 104 PRO A N 1
ATOM 759 C CA . PRO A 1 104 ? -12.151 -2.974 -1.952 1.00 96.00 104 PRO A CA 1
ATOM 760 C C . PRO A 1 104 ? -11.171 -1.827 -1.672 1.00 96.00 104 PRO A C 1
ATOM 762 O O . PRO A 1 104 ? -10.043 -2.051 -1.228 1.00 96.00 104 PRO A O 1
ATOM 765 N N . VAL A 1 105 ? -11.645 -0.596 -1.854 1.00 96.25 105 VAL A N 1
ATOM 766 C CA . VAL A 1 105 ? -10.983 0.627 -1.385 1.00 96.25 105 VAL A CA 1
ATOM 767 C C . VAL A 1 105 ? -11.878 1.249 -0.323 1.00 96.25 105 VAL A C 1
ATOM 769 O O . VAL A 1 105 ? -13.065 1.477 -0.560 1.00 96.25 105 VAL A O 1
ATOM 772 N N . ARG A 1 106 ? -11.344 1.454 0.881 1.00 93.69 106 ARG A N 1
ATOM 773 C CA . ARG A 1 106 ? -12.122 1.900 2.046 1.00 93.69 106 ARG A CA 1
ATOM 774 C C . ARG A 1 106 ? -11.423 3.042 2.770 1.00 93.69 106 ARG A C 1
ATOM 776 O O . ARG A 1 106 ? -10.206 3.162 2.719 1.00 93.69 106 ARG A O 1
ATOM 783 N N . SER A 1 107 ? -12.190 3.835 3.511 1.00 91.62 107 SER A N 1
ATOM 784 C CA . SER A 1 107 ? -11.658 4.820 4.465 1.00 91.62 107 SER A CA 1
ATOM 785 C C . SER A 1 107 ? -11.281 4.201 5.817 1.00 91.62 107 SER A C 1
ATOM 787 O O . SER A 1 107 ? -10.635 4.845 6.640 1.00 91.62 107 SER A O 1
ATOM 789 N N . THR A 1 108 ? -11.672 2.949 6.062 1.00 90.62 108 THR A N 1
ATOM 790 C CA . THR A 1 108 ? -11.348 2.209 7.283 1.00 90.62 108 THR A CA 1
ATOM 791 C C . THR A 1 108 ? -10.059 1.408 7.095 1.00 90.62 108 THR A C 1
ATOM 793 O O . THR A 1 108 ? -9.967 0.651 6.124 1.00 90.62 108 THR A O 1
ATOM 796 N N . PRO A 1 109 ? -9.072 1.517 7.998 1.00 90.94 109 PRO A N 1
ATOM 797 C CA . PRO A 1 109 ? -7.860 0.711 7.922 1.00 90.94 109 PRO A CA 1
ATOM 798 C C . PRO A 1 109 ? -8.105 -0.737 8.341 1.00 90.94 109 PRO A C 1
ATOM 800 O O . PRO A 1 109 ? -8.962 -1.011 9.176 1.00 90.94 109 PRO A O 1
ATOM 803 N N . ALA A 1 110 ? -7.283 -1.647 7.828 1.00 91.44 110 ALA A N 1
ATOM 804 C CA . ALA A 1 110 ? -7.136 -3.006 8.342 1.00 91.44 110 ALA A CA 1
ATOM 805 C C . ALA A 1 110 ? -5.654 -3.400 8.335 1.00 91.44 110 ALA A C 1
ATOM 807 O O . ALA A 1 110 ? -4.894 -2.949 7.474 1.00 91.44 110 ALA A O 1
ATOM 808 N N . VAL A 1 111 ? -5.223 -4.245 9.273 1.00 91.00 111 VAL A N 1
ATOM 809 C CA . VAL A 1 111 ? -3.848 -4.772 9.266 1.00 91.00 111 VAL A CA 1
ATOM 810 C C . VAL A 1 111 ? -3.583 -5.497 7.945 1.00 91.00 111 VAL A C 1
ATOM 812 O O . VAL A 1 111 ? -4.397 -6.298 7.493 1.00 91.00 111 VAL A O 1
ATOM 815 N N . GLY A 1 112 ? -2.454 -5.188 7.312 1.00 92.19 112 GLY A N 1
ATOM 816 C CA . GLY A 1 112 ? -2.065 -5.712 6.007 1.00 92.19 112 GLY A CA 1
ATOM 817 C C . GLY A 1 112 ? -2.650 -4.963 4.806 1.00 92.19 112 GLY A C 1
ATOM 818 O O . GLY A 1 112 ? -2.173 -5.170 3.693 1.00 92.19 112 GLY A O 1
ATOM 819 N N . SER A 1 113 ? -3.629 -4.071 5.004 1.00 95.38 113 SER A N 1
ATOM 820 C CA . SER A 1 113 ? -4.093 -3.184 3.930 1.00 95.38 113 SER A CA 1
ATOM 821 C C . SER A 1 113 ? -2.996 -2.191 3.537 1.00 95.38 113 SER A C 1
ATOM 823 O O . SER A 1 113 ? -2.084 -1.897 4.318 1.00 95.38 113 SER A O 1
ATOM 825 N N . ILE A 1 114 ? -3.088 -1.664 2.319 1.00 97.25 114 ILE A N 1
ATOM 826 C CA . ILE A 1 114 ? -2.150 -0.655 1.826 1.00 97.25 114 ILE A CA 1
ATOM 827 C C . ILE A 1 114 ? -2.774 0.723 2.037 1.00 97.25 114 ILE A C 1
ATOM 829 O O . ILE A 1 114 ? -3.770 1.063 1.403 1.00 97.25 114 ILE A O 1
ATOM 833 N N . ALA A 1 115 ? -2.202 1.500 2.950 1.00 95.69 115 ALA A N 1
ATOM 834 C CA . ALA A 1 115 ? -2.511 2.910 3.136 1.00 95.69 115 ALA A CA 1
ATOM 835 C C . ALA A 1 115 ? -2.034 3.688 1.902 1.00 95.69 115 ALA A C 1
ATOM 837 O O . ALA A 1 115 ? -0.897 3.488 1.473 1.00 95.69 115 ALA A O 1
ATOM 838 N N . GLN A 1 116 ? -2.879 4.540 1.322 1.00 97.06 116 GLN A N 1
ATOM 839 C CA . GLN A 1 116 ? -2.586 5.214 0.056 1.00 97.06 116 GLN A CA 1
ATOM 840 C C . GLN A 1 116 ? -2.947 6.702 0.093 1.00 97.06 116 GLN A C 1
ATOM 842 O O . GLN A 1 116 ? -3.944 7.102 0.699 1.00 97.06 116 GLN A O 1
ATOM 847 N N . TRP A 1 117 ? -2.113 7.498 -0.575 1.00 95.19 117 TRP A N 1
ATOM 848 C CA . TRP A 1 117 ? -2.275 8.930 -0.788 1.00 95.19 117 TRP A CA 1
ATOM 849 C C . TRP A 1 117 ? -2.078 9.262 -2.274 1.00 95.19 117 TRP A C 1
ATOM 851 O O . TRP A 1 117 ? -1.098 8.826 -2.887 1.00 95.19 117 TRP A O 1
ATOM 861 N N . ASN A 1 118 ? -2.960 10.088 -2.833 1.00 96.56 118 ASN A N 1
ATOM 862 C CA . ASN A 1 118 ? -2.774 10.718 -4.141 1.00 96.56 118 ASN A CA 1
ATOM 863 C C . ASN A 1 118 ? -1.728 11.842 -4.065 1.00 96.56 118 ASN A C 1
ATOM 865 O O . ASN A 1 118 ? -1.346 12.261 -2.967 1.00 96.56 118 ASN A O 1
ATOM 869 N N . PRO A 1 119 ? -1.236 12.344 -5.214 1.00 94.88 119 PRO A N 1
ATOM 870 C CA . PRO A 1 119 ? -0.245 13.411 -5.224 1.00 94.88 119 PRO A CA 1
ATOM 871 C C . PRO A 1 119 ? -0.689 14.645 -4.428 1.00 94.88 119 PRO A C 1
ATOM 873 O O . PRO A 1 119 ? -1.796 15.145 -4.621 1.00 94.88 119 PRO A O 1
ATOM 876 N N . GLY A 1 120 ? 0.183 15.137 -3.543 1.00 90.31 120 GLY A N 1
ATOM 877 C CA . GLY A 1 120 ? -0.060 16.329 -2.722 1.00 90.31 120 GLY A CA 1
ATOM 878 C C . GLY A 1 120 ? -1.023 16.130 -1.549 1.00 90.31 120 GLY A C 1
ATOM 879 O O . GLY A 1 120 ? -1.280 17.072 -0.796 1.00 90.31 120 GLY A O 1
ATOM 880 N N . GLU A 1 121 ? -1.566 14.929 -1.356 1.00 92.19 121 GLU A N 1
ATOM 881 C CA . GLU A 1 121 ? -2.417 14.662 -0.206 1.00 92.19 121 GLU A CA 1
ATOM 882 C C . GLU A 1 121 ? -1.617 14.559 1.083 1.00 92.19 121 GLU A C 1
ATOM 884 O O . GLU A 1 121 ? -0.481 14.079 1.114 1.00 92.19 121 GLU A O 1
ATOM 889 N N . ARG A 1 122 ? -2.255 14.978 2.176 1.00 87.31 122 ARG A N 1
ATOM 890 C CA . ARG A 1 122 ? -1.650 14.995 3.501 1.00 87.31 122 ARG A CA 1
ATOM 891 C C . ARG A 1 122 ? -2.403 14.091 4.462 1.00 87.31 122 ARG A C 1
ATOM 893 O O . ARG A 1 122 ? -3.633 14.060 4.468 1.00 87.31 122 ARG A O 1
ATOM 900 N N . SER A 1 123 ? -1.669 13.403 5.323 1.00 81.81 123 SER A N 1
ATOM 901 C CA . SER A 1 123 ? -2.231 12.836 6.542 1.00 81.81 123 SER A CA 1
ATOM 902 C C . SER A 1 123 ? -2.590 13.968 7.503 1.00 81.81 123 SER A C 1
ATOM 904 O O . SER A 1 123 ? -1.788 14.893 7.663 1.00 81.81 123 SER A O 1
ATOM 906 N N . PRO A 1 124 ? -3.731 13.882 8.207 1.00 69.62 124 PRO A N 1
ATOM 907 C CA . PRO A 1 124 ? -3.954 14.693 9.394 1.00 69.62 124 PRO A CA 1
ATOM 908 C C . PRO A 1 124 ? -2.782 14.529 10.365 1.00 69.62 124 PRO A C 1
ATOM 910 O O . PRO A 1 124 ? -2.227 13.429 10.482 1.00 69.62 124 PRO A O 1
ATOM 913 N N . GLU A 1 125 ? -2.425 15.597 11.079 1.00 59.56 125 GLU A N 1
ATOM 914 C CA . GLU A 1 125 ? -1.505 15.478 12.208 1.00 59.56 125 GLU A CA 1
ATOM 915 C C . GLU A 1 125 ? -2.028 14.406 13.166 1.00 59.56 125 GLU A C 1
ATOM 917 O O . GLU A 1 125 ? -3.231 14.304 13.438 1.00 59.56 125 GLU A O 1
ATOM 922 N N . ALA A 1 126 ? -1.127 13.552 13.646 1.00 58.06 126 ALA A N 1
ATOM 923 C CA . ALA A 1 126 ? -1.512 12.588 14.656 1.00 58.06 126 ALA A CA 1
ATOM 924 C C . ALA A 1 126 ? -2.026 13.337 15.900 1.00 58.06 126 ALA A C 1
ATOM 926 O O . ALA A 1 126 ? -1.499 14.404 16.221 1.00 58.06 126 ALA A O 1
ATOM 927 N N . PRO A 1 127 ? -3.024 12.796 16.624 1.00 53.28 127 PRO A N 1
ATOM 928 C CA . PRO A 1 127 ? -3.503 13.424 17.847 1.00 53.28 127 PRO A CA 1
ATOM 929 C C . PRO A 1 127 ? -2.343 13.711 18.806 1.00 53.28 127 PRO A C 1
ATOM 931 O O . PRO A 1 127 ? -1.451 12.872 18.973 1.00 53.28 127 PRO A O 1
ATOM 934 N N . TRP A 1 128 ? -2.371 14.891 19.428 1.00 43.31 128 TRP A N 1
ATOM 935 C CA . TRP A 1 128 ? -1.351 15.346 20.372 1.00 43.31 128 TRP A CA 1
ATOM 936 C C . TRP A 1 128 ? -1.084 14.262 21.432 1.00 43.31 128 TRP A C 1
ATOM 938 O O . TRP A 1 128 ? -2.012 13.808 22.103 1.00 43.31 128 TRP A O 1
ATOM 948 N N . GLY A 1 129 ? 0.169 13.809 21.546 1.00 48.09 129 GLY A N 1
ATOM 949 C CA . GLY A 1 129 ? 0.573 12.728 22.456 1.00 48.09 129 GLY A CA 1
ATOM 950 C C . GLY A 1 129 ? 0.793 11.351 21.816 1.00 48.09 129 GLY A C 1
ATOM 951 O O . GLY A 1 129 ? 1.170 10.424 22.529 1.00 48.09 129 GLY A O 1
ATOM 952 N N . ALA A 1 130 ? 0.619 11.188 20.498 1.00 54.09 130 ALA A N 1
ATOM 953 C CA . ALA A 1 130 ? 1.095 9.992 19.804 1.00 54.09 130 ALA A CA 1
ATOM 954 C C . ALA A 1 130 ? 2.634 10.024 19.705 1.00 54.09 130 ALA A C 1
ATOM 956 O O . ALA A 1 130 ? 3.171 10.867 18.978 1.00 54.09 130 ALA A O 1
ATOM 957 N N . PRO A 1 131 ? 3.373 9.124 20.383 1.00 46.78 131 PRO A N 1
ATOM 958 C CA . PRO A 1 131 ? 4.787 8.974 20.086 1.00 46.78 131 PRO A CA 1
ATOM 959 C C . PRO A 1 131 ? 4.863 8.525 18.619 1.00 46.78 131 PRO A C 1
ATOM 961 O O . PRO A 1 131 ? 4.169 7.582 18.238 1.00 46.78 131 PRO A O 1
ATOM 964 N N . TRP A 1 132 ? 5.639 9.221 17.782 1.00 53.78 132 TRP A N 1
ATOM 965 C CA . TRP A 1 132 ? 5.834 8.913 16.345 1.00 53.78 132 TRP A CA 1
ATOM 966 C C . TRP A 1 132 ? 4.700 9.310 15.389 1.00 53.78 132 TRP A C 1
ATOM 968 O O . TRP A 1 132 ? 4.663 8.856 14.243 1.00 53.78 132 TRP A O 1
ATOM 978 N N . GLY A 1 133 ? 3.774 10.149 15.842 1.00 54.81 133 GLY A N 1
ATOM 979 C CA . GLY A 1 133 ? 2.715 10.688 15.008 1.00 54.81 133 GLY A CA 1
ATOM 980 C C . GLY A 1 133 ? 3.198 11.820 14.101 1.00 54.81 133 GLY A C 1
ATOM 981 O O . GLY A 1 133 ? 3.397 12.931 14.580 1.00 54.81 133 GLY A O 1
ATOM 982 N N . ALA A 1 134 ? 3.367 11.563 12.804 1.00 59.34 134 ALA A N 1
ATOM 983 C CA . ALA A 1 134 ? 3.783 12.583 11.839 1.00 59.34 134 ALA A CA 1
ATOM 984 C C . ALA A 1 134 ? 2.730 12.765 10.742 1.00 59.34 134 ALA A C 1
ATOM 986 O O . ALA A 1 134 ? 2.252 11.789 10.147 1.00 59.34 134 ALA A O 1
ATOM 987 N N . ALA A 1 135 ? 2.399 14.026 10.449 1.00 64.56 135 ALA A N 1
ATOM 988 C CA . ALA A 1 135 ? 1.761 14.359 9.185 1.00 64.56 135 ALA A CA 1
ATOM 989 C C . ALA A 1 135 ? 2.686 13.890 8.052 1.00 64.56 135 ALA A C 1
ATOM 991 O O . ALA A 1 135 ? 3.893 14.133 8.077 1.00 64.56 135 ALA A O 1
ATOM 992 N N . ARG A 1 136 ? 2.125 13.176 7.080 1.00 78.38 136 ARG A N 1
ATOM 993 C CA . ARG A 1 136 ? 2.808 12.812 5.840 1.00 78.38 136 ARG A CA 1
ATOM 994 C C . ARG A 1 136 ? 2.207 13.655 4.738 1.00 78.38 136 ARG A C 1
ATOM 996 O O . ARG A 1 136 ? 0.995 13.792 4.692 1.00 78.38 136 ARG A O 1
ATOM 1003 N N . GLU A 1 137 ? 3.038 14.186 3.862 1.00 86.19 137 GLU A N 1
ATOM 1004 C CA . GLU A 1 137 ? 2.610 14.765 2.596 1.00 86.19 137 GLU A CA 1
ATOM 1005 C C . GLU A 1 137 ? 3.129 13.866 1.482 1.00 86.19 137 GLU A C 1
ATOM 1007 O O . GLU A 1 137 ? 4.310 13.522 1.459 1.00 86.19 137 GLU A O 1
ATOM 1012 N N . ALA A 1 138 ? 2.241 13.430 0.600 1.00 89.19 138 ALA A N 1
ATOM 1013 C CA . ALA A 1 138 ? 2.622 12.628 -0.544 1.00 89.19 138 ALA A CA 1
ATOM 1014 C C . ALA A 1 138 ? 3.250 13.509 -1.630 1.00 89.19 138 ALA A C 1
ATOM 1016 O O . ALA A 1 138 ? 2.711 14.560 -1.981 1.00 89.19 138 ALA A O 1
ATOM 1017 N N . GLY A 1 139 ? 4.369 13.052 -2.198 1.00 88.12 139 GLY A N 1
ATOM 1018 C CA . GLY A 1 139 ? 5.017 13.714 -3.329 1.00 88.12 139 GLY A CA 1
ATOM 1019 C C . GLY A 1 139 ? 4.187 13.653 -4.619 1.00 88.12 139 GLY A C 1
ATOM 1020 O O . GLY A 1 139 ? 3.071 13.132 -4.654 1.00 88.12 139 GLY A O 1
ATOM 1021 N N . GLY A 1 140 ? 4.754 14.140 -5.727 1.00 91.62 140 GLY A N 1
ATOM 1022 C CA . GLY A 1 140 ? 4.061 14.250 -7.024 1.00 91.62 140 GLY A CA 1
ATOM 1023 C C . GLY A 1 140 ? 3.562 12.930 -7.637 1.00 91.62 140 GLY A C 1
ATOM 1024 O O . GLY A 1 140 ? 2.724 12.953 -8.533 1.00 91.62 140 GLY A O 1
ATOM 1025 N N . TYR A 1 141 ? 4.033 11.781 -7.144 1.00 91.88 141 TYR A N 1
ATOM 1026 C CA . TYR A 1 141 ? 3.608 10.447 -7.586 1.00 91.88 141 TYR A CA 1
ATOM 1027 C C . TYR A 1 141 ? 2.625 9.765 -6.626 1.00 91.88 141 TYR A C 1
ATOM 1029 O O . TYR A 1 141 ? 2.265 8.608 -6.852 1.00 91.88 141 TYR A O 1
ATOM 1037 N N . GLY A 1 142 ? 2.186 10.460 -5.575 1.00 94.56 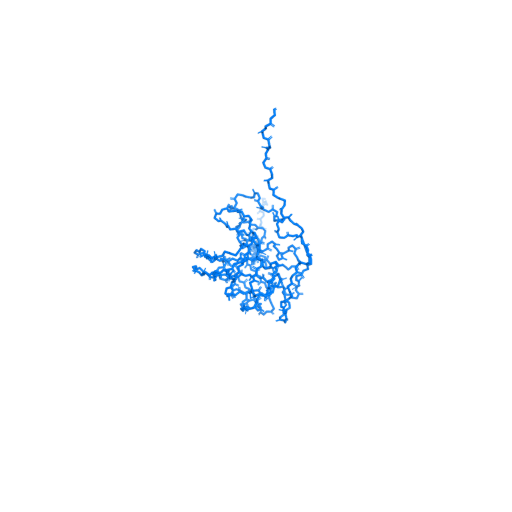142 GLY A N 1
ATOM 1038 C CA . GLY A 1 142 ? 1.436 9.876 -4.468 1.00 94.56 142 GLY A CA 1
ATOM 1039 C C . GLY A 1 142 ? 2.333 9.070 -3.531 1.00 94.56 142 GLY A C 1
ATOM 1040 O O . GLY A 1 142 ? 3.561 9.106 -3.634 1.00 94.56 142 GLY A O 1
ATOM 1041 N N . HIS A 1 143 ? 1.719 8.334 -2.608 1.00 94.44 143 HIS A N 1
ATOM 1042 C CA . HIS A 1 143 ? 2.441 7.488 -1.662 1.00 94.44 143 HIS A CA 1
ATOM 1043 C C . HIS A 1 143 ? 1.646 6.252 -1.253 1.00 94.44 143 HIS A C 1
ATOM 1045 O O . HIS A 1 143 ? 0.417 6.284 -1.220 1.00 94.44 143 HIS A O 1
ATOM 1051 N N . VAL A 1 144 ? 2.350 5.170 -0.919 1.00 96.31 144 VAL A N 1
ATOM 1052 C CA . VAL A 1 144 ? 1.753 3.968 -0.329 1.00 96.31 144 VAL A CA 1
ATOM 1053 C C . VAL A 1 144 ? 2.580 3.460 0.842 1.00 96.31 144 VAL A C 1
ATOM 1055 O O . VAL A 1 144 ? 3.806 3.499 0.828 1.00 96.31 144 VAL A O 1
ATOM 1058 N N . ALA A 1 145 ? 1.901 2.935 1.850 1.00 94.69 145 ALA A N 1
ATOM 1059 C CA . ALA A 1 145 ? 2.524 2.345 3.021 1.00 94.69 145 ALA A CA 1
ATOM 1060 C C . ALA A 1 145 ? 1.736 1.115 3.465 1.00 94.69 145 ALA A C 1
ATOM 1062 O O . ALA A 1 145 ? 0.531 1.013 3.236 1.00 94.69 145 ALA A O 1
ATOM 1063 N N . VAL A 1 146 ? 2.397 0.169 4.120 1.00 95.12 146 VAL A N 1
ATOM 1064 C CA . VAL A 1 146 ? 1.733 -1.046 4.591 1.00 95.12 146 VAL A CA 1
ATOM 1065 C C . VAL A 1 146 ? 1.258 -0.849 6.022 1.00 95.12 146 VAL A C 1
ATOM 1067 O O . VAL A 1 146 ? 2.066 -0.543 6.894 1.00 95.12 146 VAL A O 1
ATOM 1070 N N . VAL A 1 147 ? -0.026 -1.082 6.293 1.00 93.56 147 VAL A N 1
ATOM 1071 C CA . VAL A 1 147 ? -0.569 -1.038 7.658 1.00 93.56 147 VAL A CA 1
ATOM 1072 C C . VAL A 1 147 ? -0.079 -2.252 8.454 1.00 93.56 147 VAL A C 1
ATOM 1074 O O . VAL A 1 147 ? -0.462 -3.385 8.171 1.00 93.56 147 VAL A O 1
ATOM 1077 N N . GLN A 1 148 ? 0.749 -2.020 9.472 1.00 91.12 148 GLN A N 1
ATOM 1078 C CA . GLN A 1 148 ? 1.242 -3.051 10.394 1.00 91.12 148 GLN A CA 1
ATOM 1079 C C . GLN A 1 148 ? 0.359 -3.207 11.634 1.00 91.12 148 GLN A C 1
ATOM 1081 O O . GLN A 1 148 ? 0.260 -4.306 12.174 1.00 91.12 148 GLN A O 1
ATOM 1086 N N . ASP A 1 149 ? -0.272 -2.122 12.087 1.00 87.56 149 ASP A N 1
ATOM 1087 C CA . ASP A 1 149 ? -1.218 -2.129 13.204 1.00 87.56 149 ASP A CA 1
ATOM 1088 C C . ASP A 1 149 ? -2.261 -1.019 13.012 1.00 87.56 149 ASP A C 1
ATOM 1090 O O . ASP A 1 149 ? -1.968 0.032 12.435 1.00 87.56 149 ASP A O 1
ATOM 1094 N N . VAL A 1 150 ? -3.472 -1.234 13.514 1.00 88.12 150 VAL A N 1
ATOM 1095 C CA . VAL A 1 150 ? -4.511 -0.200 13.620 1.00 88.12 150 VAL A CA 1
ATOM 1096 C C . VAL A 1 150 ? -4.603 0.159 15.088 1.00 88.12 150 VAL A C 1
ATOM 1098 O O . VAL A 1 150 ? -4.769 -0.731 15.894 1.00 88.12 150 VAL A O 1
ATOM 1101 N N . LEU A 1 151 ? -4.479 1.418 15.481 1.00 85.31 151 LEU A N 1
ATOM 1102 C CA . LEU A 1 151 ? -4.516 1.837 16.883 1.00 85.31 151 LEU A CA 1
ATOM 1103 C C . LEU A 1 151 ? -5.961 2.086 17.353 1.00 85.31 151 LEU A C 1
ATOM 1105 O O . LEU A 1 151 ? -6.824 2.378 16.524 1.00 85.31 151 LEU A O 1
ATOM 1109 N N . PRO A 1 152 ? -6.244 2.069 18.673 1.00 81.62 152 PRO A N 1
ATOM 1110 C CA . PRO A 1 152 ? -7.598 2.286 19.199 1.00 81.62 152 PRO A CA 1
ATOM 1111 C C . PRO A 1 152 ? -8.242 3.615 18.787 1.00 81.62 152 PRO A C 1
ATOM 1113 O O . PRO A 1 152 ? -9.458 3.709 18.673 1.00 81.62 152 PRO A O 1
ATOM 1116 N N . ASN A 1 153 ? -7.434 4.650 18.541 1.00 77.44 153 ASN A N 1
ATOM 1117 C CA . ASN A 1 153 ? -7.934 5.940 18.070 1.00 77.44 153 ASN A CA 1
ATOM 1118 C C . ASN A 1 153 ? -8.280 5.939 16.568 1.00 77.44 153 ASN A C 1
ATOM 1120 O O . ASN A 1 153 ? -8.831 6.923 16.085 1.00 77.44 153 ASN A O 1
ATOM 1124 N N . GLY A 1 154 ? -7.963 4.875 15.824 1.00 79.75 154 GLY A N 1
ATOM 1125 C CA . GLY A 1 154 ? -8.153 4.740 14.378 1.00 79.75 154 GLY A CA 1
ATOM 1126 C C . GLY A 1 154 ? -6.968 5.208 13.526 1.00 79.75 154 GLY A C 1
ATOM 1127 O O . GLY A 1 154 ? -7.061 5.177 12.301 1.00 79.75 154 GLY A O 1
ATOM 1128 N N . SER A 1 155 ? -5.870 5.670 14.135 1.00 85.19 155 SER A N 1
ATOM 1129 C CA . SER A 1 155 ? -4.604 5.873 13.419 1.00 85.19 155 SER A CA 1
ATOM 1130 C C . SER A 1 155 ? -3.959 4.520 13.111 1.00 85.19 155 SER A C 1
ATOM 1132 O O . SER A 1 155 ? -4.330 3.506 13.692 1.00 85.19 155 SER A O 1
ATOM 1134 N N . VAL A 1 156 ? -2.984 4.485 12.211 1.00 87.56 156 VAL A N 1
ATOM 1135 C CA . VAL A 1 156 ? -2.291 3.256 11.810 1.00 87.56 156 VAL A CA 1
ATOM 1136 C C . VAL A 1 156 ? -0.797 3.364 12.063 1.00 87.56 156 VAL A C 1
ATOM 1138 O O . VAL A 1 156 ? -0.204 4.403 11.780 1.00 87.56 156 VAL A O 1
ATOM 1141 N N . LEU A 1 157 ? -0.187 2.289 12.560 1.00 88.62 157 LEU A N 1
ATOM 1142 C CA . LEU A 1 157 ? 1.249 2.082 12.417 1.00 88.62 157 LEU A CA 1
ATOM 1143 C C . LEU A 1 157 ? 1.482 1.562 11.004 1.00 88.62 157 LEU A C 1
ATOM 1145 O O . LEU A 1 157 ? 0.987 0.488 10.656 1.00 88.62 157 LEU A O 1
ATOM 1149 N N . VAL A 1 158 ? 2.221 2.312 10.199 1.00 89.94 158 VAL A N 1
ATOM 1150 C CA . VAL A 1 158 ? 2.614 1.883 8.859 1.00 89.94 158 VAL A CA 1
ATOM 1151 C C . VAL A 1 158 ? 4.097 1.579 8.803 1.00 89.94 158 VAL A C 1
ATOM 1153 O O . VAL A 1 158 ? 4.879 2.158 9.555 1.00 89.94 158 VAL A O 1
ATOM 1156 N N . SER A 1 159 ? 4.470 0.692 7.889 1.00 91.69 159 SER A N 1
ATOM 1157 C CA . SER A 1 159 ? 5.847 0.496 7.463 1.00 91.69 159 SER A CA 1
ATOM 1158 C C . SER A 1 159 ? 5.976 0.792 5.974 1.00 91.69 159 SER A C 1
ATOM 1160 O O . SER A 1 159 ? 5.100 0.437 5.176 1.00 91.69 159 SER A O 1
ATOM 1162 N N . GLU A 1 160 ? 7.062 1.444 5.591 1.00 89.62 160 GLU A N 1
ATOM 1163 C CA . GLU A 1 160 ? 7.231 1.965 4.237 1.00 89.62 160 GLU A CA 1
ATOM 1164 C C . GLU A 1 160 ? 8.699 2.181 3.877 1.00 89.62 160 GLU A C 1
ATOM 1166 O O . GLU A 1 160 ? 9.589 2.132 4.727 1.00 89.62 160 GLU A O 1
ATOM 1171 N N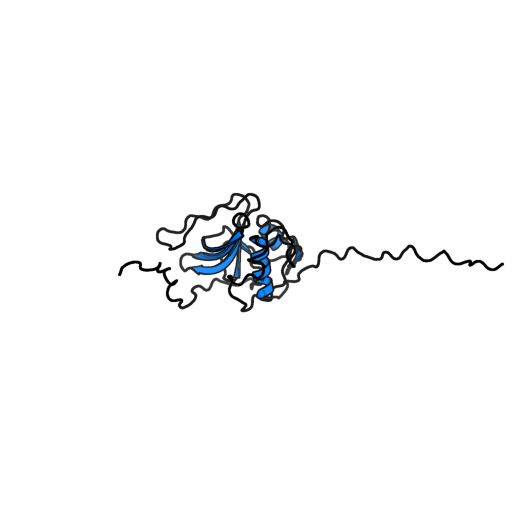 . TYR A 1 161 ? 8.916 2.447 2.593 1.00 87.62 161 TYR A N 1
ATOM 1172 C CA . TYR A 1 161 ? 10.148 3.002 2.054 1.00 87.62 161 TYR A CA 1
ATOM 1173 C C . TYR A 1 161 ? 9.805 4.286 1.305 1.00 87.62 161 TYR A C 1
ATOM 1175 O O . TYR A 1 161 ? 8.840 4.302 0.543 1.00 87.62 161 TYR A O 1
ATOM 1183 N N . ASP A 1 162 ? 10.589 5.339 1.496 1.00 71.75 162 ASP A N 1
ATOM 1184 C CA . ASP A 1 162 ? 10.379 6.632 0.845 1.00 71.75 162 ASP A CA 1
ATOM 1185 C C . ASP A 1 162 ? 11.481 6.873 -0.180 1.00 71.75 162 ASP A C 1
ATOM 1187 O O . ASP A 1 162 ? 12.577 7.305 0.152 1.00 71.75 162 ASP A O 1
ATOM 1191 N N . GLY A 1 163 ? 11.189 6.613 -1.447 1.00 57.09 163 GLY A N 1
ATOM 1192 C CA . GLY A 1 163 ? 12.114 6.712 -2.575 1.00 57.09 163 GLY A CA 1
ATOM 1193 C C . GLY A 1 163 ? 12.991 7.954 -2.757 1.00 57.09 163 GLY A C 1
ATOM 1194 O O . GLY A 1 163 ? 13.819 7.935 -3.665 1.00 57.09 163 GLY A O 1
ATOM 1195 N N . GLU A 1 164 ? 12.807 9.011 -1.964 1.00 48.53 164 GLU A N 1
ATOM 1196 C CA . GLU A 1 164 ? 13.656 10.210 -1.921 1.00 48.53 164 GLU A CA 1
ATOM 1197 C C . GLU A 1 164 ? 14.859 10.068 -0.973 1.00 48.53 164 GLU A C 1
ATOM 1199 O O . GLU A 1 164 ? 15.952 10.507 -1.325 1.00 48.53 164 GLU A O 1
ATOM 1204 N N . ASP A 1 165 ? 14.704 9.428 0.193 1.00 63.44 165 ASP A N 1
ATOM 1205 C CA . ASP A 1 165 ? 15.815 9.127 1.116 1.00 63.44 165 ASP A CA 1
ATOM 1206 C C . ASP A 1 165 ? 16.249 7.646 1.045 1.00 63.44 165 ASP A C 1
ATOM 1208 O O . ASP A 1 165 ? 17.347 7.268 1.468 1.00 63.44 165 ASP A O 1
ATOM 1212 N N . GLY A 1 166 ? 15.399 6.802 0.447 1.00 67.88 166 GLY A N 1
ATOM 1213 C CA . GLY A 1 166 ? 15.593 5.371 0.248 1.00 67.88 166 GLY A CA 1
ATOM 1214 C C . GLY A 1 166 ? 15.622 4.561 1.546 1.00 67.88 166 GLY A C 1
ATOM 1215 O O . GLY A 1 166 ? 16.091 3.417 1.534 1.00 67.88 166 GLY A O 1
ATOM 1216 N N . THR A 1 167 ? 15.189 5.121 2.669 1.00 79.56 167 THR A N 1
ATOM 1217 C CA . THR A 1 167 ? 15.260 4.480 3.983 1.00 79.56 167 THR A CA 1
ATOM 1218 C C . THR A 1 167 ? 13.921 3.893 4.410 1.00 79.56 167 THR A C 1
ATOM 1220 O O . THR A 1 167 ? 12.850 4.284 3.947 1.00 79.56 167 THR A O 1
ATOM 1223 N N . PHE A 1 168 ? 14.008 2.882 5.273 1.00 86.88 168 PHE A N 1
ATOM 1224 C CA . PHE A 1 168 ? 12.849 2.254 5.884 1.00 86.88 168 PHE A CA 1
ATOM 1225 C C . PHE A 1 168 ? 12.344 3.106 7.041 1.00 86.88 168 PHE A C 1
ATOM 1227 O O . PHE A 1 168 ? 13.126 3.475 7.920 1.00 86.88 168 PHE A O 1
ATOM 1234 N N . HIS A 1 169 ? 11.032 3.308 7.097 1.00 83.19 169 HIS A N 1
ATOM 1235 C CA . HIS A 1 169 ? 10.377 3.992 8.203 1.00 83.19 169 HIS A CA 1
ATOM 1236 C C . HIS A 1 169 ? 9.232 3.144 8.753 1.00 83.19 169 HIS A C 1
ATOM 1238 O O . HIS A 1 169 ? 8.447 2.570 7.998 1.00 83.19 169 HIS A O 1
ATOM 1244 N N . GLU A 1 170 ? 9.103 3.115 10.079 1.00 86.31 170 GLU A N 1
ATOM 1245 C CA . GLU A 1 170 ? 7.834 2.827 10.749 1.00 86.31 170 GLU A CA 1
ATOM 1246 C C . GLU A 1 170 ? 7.321 4.129 11.360 1.00 86.31 170 GLU A C 1
ATOM 1248 O O . GLU A 1 170 ? 8.071 4.842 12.030 1.00 86.31 170 GLU A O 1
ATOM 1253 N N . ARG A 1 171 ? 6.049 4.461 11.134 1.00 83.38 171 ARG A N 1
ATOM 1254 C CA . ARG A 1 171 ? 5.451 5.677 11.701 1.00 83.38 171 ARG A CA 1
ATOM 1255 C C . ARG A 1 171 ? 3.965 5.533 11.952 1.00 83.38 171 ARG A C 1
ATOM 1257 O O . ARG A 1 171 ? 3.282 4.747 11.296 1.00 83.38 171 ARG A O 1
ATOM 1264 N N . VAL A 1 172 ? 3.457 6.326 12.890 1.00 85.88 172 VAL A N 1
ATOM 1265 C CA . VAL A 1 172 ? 2.020 6.416 13.144 1.00 85.88 172 VAL A CA 1
ATOM 1266 C C . VAL A 1 172 ? 1.433 7.517 12.266 1.00 85.88 172 VAL A C 1
ATOM 1268 O O . VAL A 1 172 ? 1.890 8.658 12.295 1.00 85.88 172 VAL A O 1
ATOM 1271 N N . THR A 1 173 ? 0.414 7.188 11.475 1.00 86.75 173 THR A N 1
ATOM 1272 C CA . THR A 1 173 ? -0.214 8.124 10.530 1.00 86.75 173 THR A CA 1
ATOM 1273 C C . THR A 1 173 ? -1.679 7.764 10.250 1.00 86.75 173 THR A C 1
ATOM 1275 O O . THR A 1 173 ? -2.258 6.896 10.909 1.00 86.75 173 THR A O 1
ATOM 1278 N N . ARG A 1 174 ? -2.296 8.439 9.275 1.00 88.06 174 ARG A N 1
ATOM 1279 C CA . ARG A 1 174 ? -3.572 8.077 8.643 1.00 88.06 174 ARG A CA 1
ATOM 1280 C C . ARG A 1 174 ? -3.506 8.341 7.152 1.00 88.06 174 ARG A C 1
ATOM 1282 O O . ARG A 1 174 ? -3.023 9.392 6.755 1.00 88.06 174 ARG A O 1
ATOM 1289 N N . ALA A 1 175 ? -4.051 7.431 6.359 1.00 91.12 175 ALA A N 1
ATOM 1290 C CA . ALA A 1 175 ? -4.270 7.667 4.941 1.00 91.12 17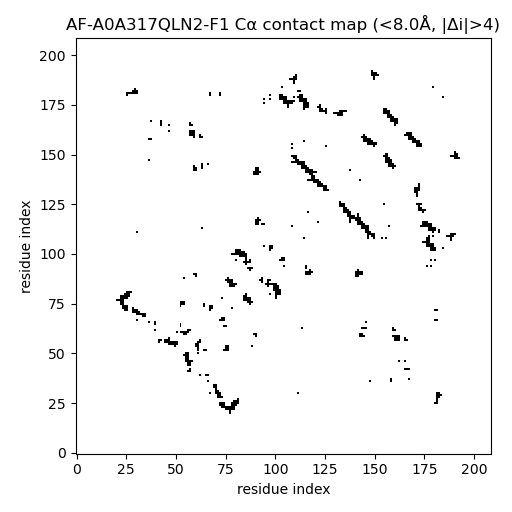5 ALA A CA 1
ATOM 1291 C C . ALA A 1 175 ? -5.731 8.041 4.695 1.00 91.12 175 ALA A C 1
ATOM 1293 O O . ALA A 1 175 ? -6.603 7.599 5.452 1.00 91.12 175 ALA A O 1
ATOM 1294 N N . PRO A 1 176 ? -6.037 8.802 3.633 1.00 92.88 176 PRO A N 1
ATOM 1295 C CA . PRO A 1 176 ? -7.427 9.030 3.277 1.00 92.88 176 PRO A CA 1
ATOM 1296 C C . PRO A 1 176 ? -8.102 7.760 2.732 1.00 92.88 176 PRO A C 1
ATOM 1298 O O . PRO A 1 176 ? -9.328 7.658 2.795 1.00 92.88 176 PRO A O 1
ATOM 1301 N N . ARG A 1 177 ? -7.333 6.777 2.227 1.00 95.06 177 ARG A N 1
ATOM 1302 C CA . ARG A 1 177 ? -7.860 5.449 1.876 1.00 95.06 177 ARG A CA 1
ATOM 1303 C C . ARG A 1 177 ? -6.896 4.292 2.120 1.00 95.06 177 ARG A C 1
ATOM 1305 O O . ARG A 1 177 ? -5.686 4.463 2.261 1.00 95.06 177 ARG A O 1
ATOM 1312 N N . TYR A 1 178 ? -7.489 3.105 2.132 1.00 96.06 178 TYR A N 1
ATOM 1313 C CA . TYR A 1 178 ? -6.855 1.821 2.372 1.00 96.06 178 TYR A CA 1
ATOM 1314 C C . TYR A 1 178 ? -7.316 0.809 1.322 1.00 96.06 178 TYR A C 1
ATOM 1316 O O . TYR A 1 178 ? -8.517 0.621 1.104 1.00 96.06 178 TYR A O 1
ATOM 1324 N N . LEU A 1 179 ? -6.353 0.155 0.681 1.00 97.56 179 LEU A N 1
ATOM 1325 C CA . LEU A 1 179 ? -6.551 -0.816 -0.391 1.00 97.56 179 LEU A CA 1
ATOM 1326 C C . LEU A 1 179 ? -6.535 -2.227 0.212 1.00 97.56 179 LEU A C 1
ATOM 1328 O O . LEU A 1 179 ? -5.562 -2.623 0.860 1.00 97.56 179 LEU A O 1
ATOM 1332 N N . TYR A 1 180 ? -7.595 -3.001 -0.007 1.00 95.31 180 TYR A N 1
ATOM 1333 C CA . TYR A 1 180 ? -7.776 -4.333 0.581 1.00 95.31 180 TYR A CA 1
ATOM 1334 C C . TYR A 1 180 ? -7.300 -5.412 -0.396 1.00 95.31 180 TYR A C 1
ATOM 1336 O O . TYR A 1 180 ? -8.069 -6.242 -0.881 1.00 95.31 180 TYR A O 1
ATOM 1344 N N . VAL A 1 181 ? -6.005 -5.383 -0.708 1.00 95.06 181 VAL A N 1
ATOM 1345 C CA . VAL A 1 181 ? -5.369 -6.366 -1.590 1.00 95.06 181 VAL A CA 1
ATOM 1346 C C . VAL A 1 181 ? -5.010 -7.611 -0.780 1.00 95.06 181 VAL A C 1
ATOM 1348 O O . VAL A 1 181 ? -4.202 -7.552 0.143 1.00 95.06 181 VAL A O 1
ATOM 1351 N N . GLY A 1 182 ? -5.629 -8.747 -1.108 1.00 86.62 182 GLY A N 1
ATOM 1352 C CA . GLY A 1 182 ? -5.426 -9.999 -0.372 1.00 86.62 182 GLY A CA 1
ATOM 1353 C C . GLY A 1 182 ? -6.043 -10.016 1.032 1.00 86.62 182 GLY A C 1
ATOM 1354 O O . GLY A 1 182 ? -5.648 -10.820 1.876 1.00 86.62 182 GLY A O 1
ATOM 1355 N N . LEU A 1 183 ? -7.015 -9.141 1.300 1.00 85.75 183 LEU A N 1
ATOM 1356 C CA . LEU A 1 183 ? -7.824 -9.162 2.516 1.00 85.75 183 LEU A CA 1
ATOM 1357 C C . LEU A 1 183 ? -9.263 -9.598 2.195 1.00 85.75 183 LEU A C 1
ATOM 1359 O O . LEU A 1 183 ? -9.766 -9.285 1.114 1.00 85.75 183 LEU A O 1
ATOM 1363 N N . PRO A 1 184 ? -9.941 -10.314 3.111 1.00 75.00 184 PRO A N 1
ATOM 1364 C CA . PRO A 1 184 ? -11.379 -10.549 3.010 1.00 75.00 184 PRO A CA 1
ATOM 1365 C C . PRO A 1 184 ? -12.155 -9.235 2.836 1.00 75.00 184 PRO A C 1
ATOM 1367 O O . PRO A 1 184 ? -11.791 -8.206 3.409 1.00 75.00 184 PRO A O 1
ATOM 1370 N N . GLY A 1 185 ? -13.248 -9.262 2.068 1.00 61.91 185 GLY A N 1
ATOM 1371 C CA . GLY A 1 185 ? -14.074 -8.073 1.823 1.00 61.91 185 GLY A CA 1
ATOM 1372 C C . GLY A 1 185 ? -14.732 -7.501 3.086 1.00 61.91 185 GLY A C 1
ATOM 1373 O O . GLY A 1 185 ? -15.065 -6.317 3.113 1.00 61.91 185 GLY A O 1
ATOM 1374 N N . ASP A 1 186 ? -14.881 -8.323 4.121 1.00 61.81 186 ASP A N 1
ATOM 1375 C CA . ASP A 1 186 ? -15.438 -8.045 5.446 1.00 61.81 186 ASP A CA 1
ATOM 1376 C C . ASP A 1 186 ? -14.368 -7.896 6.539 1.00 61.81 186 ASP A C 1
ATOM 1378 O O . ASP A 1 186 ? -14.714 -7.808 7.716 1.00 61.81 186 ASP A O 1
ATOM 1382 N N . ALA A 1 187 ? -13.080 -7.860 6.178 1.00 62.84 187 ALA A N 1
ATOM 1383 C CA . ALA A 1 187 ? -11.998 -7.696 7.139 1.00 62.84 187 ALA A CA 1
ATOM 1384 C C . ALA A 1 187 ? -12.180 -6.393 7.943 1.00 62.84 187 ALA A C 1
ATOM 1386 O O . ALA A 1 187 ? -11.878 -5.300 7.469 1.00 62.84 187 ALA A O 1
ATOM 1387 N N . ALA A 1 188 ? -12.707 -6.509 9.163 1.00 55.47 188 ALA A N 1
ATOM 1388 C CA . ALA A 1 188 ? -12.716 -5.442 10.156 1.00 55.47 188 ALA A CA 1
ATOM 1389 C C . ALA A 1 188 ? -11.311 -5.279 10.762 1.00 55.47 188 ALA A C 1
ATOM 1391 O O . ALA A 1 188 ? -10.465 -6.159 10.616 1.00 55.47 188 ALA A O 1
ATOM 1392 N N . ALA A 1 189 ? -11.056 -4.169 11.456 1.00 53.75 189 ALA A N 1
ATOM 1393 C CA . ALA A 1 189 ? -9.768 -3.901 12.092 1.00 53.75 189 ALA A CA 1
ATOM 1394 C C . ALA A 1 189 ? -9.642 -4.572 13.476 1.00 53.75 189 ALA A C 1
ATOM 1396 O O . ALA A 1 189 ? -10.280 -4.105 14.421 1.00 53.75 189 ALA A O 1
ATOM 1397 N N . PRO A 1 190 ? -8.787 -5.592 13.666 1.00 45.75 190 PRO A N 1
ATOM 1398 C CA . PRO A 1 190 ? -8.208 -5.871 14.975 1.00 45.75 190 PRO A CA 1
ATOM 1399 C C . PRO A 1 190 ? -6.906 -5.073 15.175 1.00 45.75 190 PRO A C 1
ATOM 1401 O O . PRO A 1 190 ? -6.067 -4.998 14.279 1.00 45.75 190 PRO A O 1
ATOM 1404 N N . SER A 1 191 ? -6.767 -4.485 16.366 1.00 52.12 191 SER A N 1
ATOM 1405 C CA . SER A 1 191 ? -5.612 -3.722 16.861 1.00 52.12 191 SER A CA 1
ATOM 1406 C C . SER A 1 191 ? -4.781 -4.523 17.863 1.00 52.12 191 SER A C 1
ATOM 1408 O O . SER A 1 191 ? -5.332 -5.346 18.595 1.00 52.12 191 SER A O 1
ATOM 1410 N N . ALA A 1 192 ? -3.518 -4.112 17.985 1.00 49.41 192 ALA A N 1
ATOM 1411 C CA . ALA A 1 192 ? -2.630 -4.198 19.139 1.00 49.41 192 ALA A CA 1
ATOM 1412 C C . ALA A 1 192 ? -1.757 -5.448 19.167 1.00 49.41 192 ALA A C 1
ATOM 1414 O O . ALA A 1 192 ? -2.064 -6.470 19.784 1.00 49.41 192 ALA A O 1
ATOM 1415 N N . ARG A 1 193 ? -0.575 -5.313 18.566 1.00 44.59 193 ARG A N 1
ATOM 1416 C CA . ARG A 1 193 ? 0.571 -6.181 18.847 1.00 44.59 193 ARG A CA 1
ATOM 1417 C C . ARG A 1 193 ? 0.801 -6.232 20.366 1.00 44.59 193 ARG A C 1
ATOM 1419 O O . ARG A 1 193 ? 1.324 -5.288 20.954 1.00 44.59 193 ARG A O 1
ATOM 1426 N N . ALA A 1 194 ? 0.417 -7.336 21.006 1.00 40.03 194 ALA A N 1
ATOM 1427 C CA . ALA A 1 194 ? 0.752 -7.607 22.398 1.00 40.03 194 ALA A CA 1
ATOM 1428 C C . ALA A 1 194 ? 2.281 -7.550 22.572 1.00 40.03 194 ALA A C 1
ATOM 1430 O O . ALA A 1 194 ? 2.997 -8.358 21.988 1.00 40.03 194 ALA A O 1
ATOM 1431 N N . GLY A 1 195 ? 2.763 -6.573 23.347 1.00 37.91 195 GLY A N 1
ATOM 1432 C CA . GLY A 1 195 ? 4.113 -6.507 23.910 1.00 37.91 195 GLY A CA 1
ATOM 1433 C C . GLY A 1 195 ? 5.289 -6.456 22.922 1.00 37.91 195 GLY A C 1
ATOM 1434 O O . GLY A 1 195 ? 5.751 -7.477 22.419 1.00 37.91 195 GLY A O 1
ATOM 1435 N N . ARG A 1 196 ? 5.928 -5.287 22.787 1.00 40.03 196 ARG A N 1
ATOM 1436 C CA . ARG A 1 196 ? 7.396 -5.243 22.663 1.00 40.03 196 ARG A CA 1
ATOM 1437 C C . ARG A 1 196 ? 7.973 -4.341 23.759 1.00 40.03 196 ARG A C 1
ATOM 1439 O O . ARG A 1 196 ? 7.527 -3.201 23.874 1.00 40.03 196 ARG A O 1
ATOM 1446 N N . PRO A 1 197 ? 8.947 -4.825 24.552 1.00 35.28 197 PRO A N 1
ATOM 1447 C CA . PRO A 1 197 ? 9.771 -3.972 25.391 1.00 35.28 197 PRO A CA 1
ATOM 1448 C C . PRO A 1 197 ? 10.699 -3.106 24.529 1.00 35.28 197 PRO A C 1
ATOM 1450 O O . PRO A 1 197 ? 11.131 -3.533 23.459 1.00 35.28 197 PRO A O 1
ATOM 1453 N N . GLY A 1 198 ? 10.959 -1.902 25.046 1.00 31.33 198 GLY A N 1
ATOM 1454 C CA . GLY A 1 198 ? 11.949 -0.890 24.667 1.00 31.33 198 GLY A CA 1
ATOM 1455 C C . GLY A 1 198 ? 12.754 -1.084 23.383 1.00 31.33 198 GLY A C 1
ATOM 1456 O O . GLY A 1 198 ? 13.581 -1.988 23.274 1.00 31.33 198 GLY A O 1
ATOM 1457 N N . ALA A 1 199 ? 12.633 -0.108 22.480 1.00 36.28 199 ALA A N 1
ATOM 1458 C CA . ALA A 1 199 ? 13.775 0.307 21.681 1.00 36.28 199 ALA A CA 1
ATOM 1459 C C . ALA A 1 199 ? 14.931 0.593 22.652 1.00 36.28 199 ALA A C 1
ATOM 1461 O O . ALA A 1 199 ? 14.841 1.501 23.480 1.00 36.28 199 ALA A O 1
ATOM 1462 N N . ALA A 1 200 ? 15.964 -0.248 22.609 1.00 33.53 200 ALA A N 1
ATOM 1463 C CA . ALA A 1 200 ? 17.194 -0.01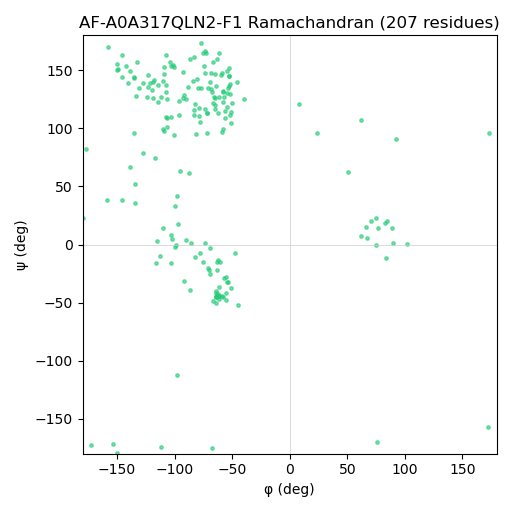5 23.338 1.00 33.53 200 ALA A CA 1
ATOM 1464 C C . ALA A 1 200 ? 17.713 1.367 22.938 1.00 33.53 200 ALA A C 1
ATOM 1466 O O . ALA A 1 200 ? 17.973 1.631 21.763 1.00 33.53 200 ALA A O 1
ATOM 1467 N N . ALA A 1 201 ? 17.804 2.248 23.931 1.00 34.66 201 ALA A N 1
ATOM 1468 C CA . ALA A 1 201 ? 18.519 3.495 23.812 1.00 34.66 201 ALA A CA 1
ATOM 1469 C C . ALA A 1 201 ? 19.928 3.191 23.295 1.00 34.66 201 ALA A C 1
ATOM 1471 O O . ALA A 1 201 ? 20.631 2.335 23.836 1.00 34.66 201 ALA A O 1
ATOM 1472 N N . ALA A 1 202 ? 20.326 3.905 22.249 1.00 37.38 202 ALA A N 1
ATOM 1473 C CA . ALA A 1 202 ? 21.722 4.087 21.924 1.00 37.38 202 ALA A CA 1
ATOM 1474 C C . ALA A 1 202 ? 22.396 4.747 23.138 1.00 37.38 202 ALA A C 1
ATOM 1476 O O . ALA A 1 202 ? 22.306 5.958 23.326 1.00 37.38 202 ALA A O 1
ATOM 1477 N N . ALA A 1 203 ? 23.020 3.942 23.995 1.00 36.62 203 ALA A N 1
ATOM 1478 C CA . ALA A 1 203 ? 24.002 4.433 24.944 1.00 36.62 203 ALA A CA 1
ATOM 1479 C C . ALA A 1 203 ? 25.304 4.628 24.162 1.00 36.62 203 ALA A C 1
ATOM 1481 O O . ALA A 1 203 ? 25.897 3.667 23.667 1.00 36.62 203 ALA A O 1
ATOM 1482 N N . GLY A 1 204 ? 25.685 5.893 23.981 1.00 35.78 204 GLY A N 1
ATOM 1483 C CA . GLY A 1 204 ? 27.001 6.268 23.478 1.00 35.78 204 GLY A CA 1
ATOM 1484 C C . GLY A 1 204 ? 28.116 5.788 24.416 1.00 35.78 204 GLY A C 1
ATOM 1485 O O . GLY A 1 204 ? 27.843 5.401 25.554 1.00 35.78 204 GLY A O 1
ATOM 1486 N N . PRO A 1 205 ? 29.373 5.783 23.950 1.00 46.31 205 PRO A N 1
ATOM 1487 C CA . PRO A 1 205 ? 30.496 5.391 24.784 1.00 46.31 205 PRO A CA 1
ATOM 1488 C C . PRO A 1 205 ? 30.703 6.412 25.908 1.00 46.31 205 PRO A C 1
ATOM 1490 O O . PRO A 1 205 ? 30.925 7.595 25.652 1.00 46.31 205 PRO A O 1
ATOM 1493 N N . ASP A 1 206 ? 30.644 5.924 27.144 1.00 43.09 206 ASP A N 1
ATOM 1494 C CA . ASP A 1 206 ? 31.104 6.629 28.335 1.00 43.09 206 ASP A CA 1
ATOM 1495 C C . ASP A 1 206 ? 32.618 6.867 28.199 1.00 43.09 206 ASP A C 1
ATOM 1497 O O . ASP A 1 206 ? 33.416 5.927 28.175 1.00 43.09 206 ASP A O 1
ATOM 1501 N N . THR A 1 207 ? 33.024 8.127 28.065 1.00 48.81 207 THR A N 1
ATOM 1502 C CA . THR A 1 207 ? 34.413 8.559 28.244 1.00 48.81 207 THR A CA 1
ATOM 1503 C C . THR A 1 207 ? 34.529 9.224 29.608 1.00 48.81 207 THR A C 1
ATOM 1505 O O . THR A 1 207 ? 34.035 10.338 29.784 1.00 48.81 207 THR A O 1
ATOM 1508 N N . GLY A 1 208 ? 35.204 8.578 30.559 1.00 44.25 208 GLY A N 1
ATOM 1509 C CA . GLY A 1 208 ? 35.541 9.202 31.839 1.00 44.25 208 GLY A CA 1
ATOM 1510 C C . GLY A 1 2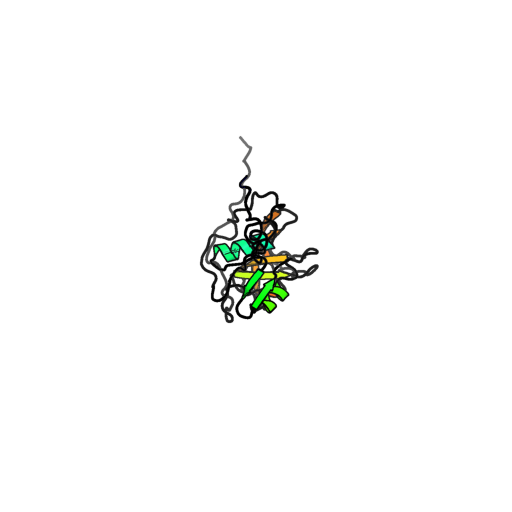08 ? 36.169 8.235 32.839 1.00 44.25 208 GLY A C 1
ATOM 1511 O O . GLY A 1 208 ? 35.450 7.543 33.553 1.00 44.25 208 GLY A O 1
ATOM 1512 N N . GLY A 1 209 ? 37.503 8.225 32.895 1.00 38.72 209 GLY A N 1
ATOM 1513 C CA . GLY A 1 209 ? 38.321 7.485 33.859 1.00 38.72 209 GLY A CA 1
ATOM 1514 C C . GLY A 1 209 ? 39.783 7.488 33.458 1.00 38.72 209 GLY A C 1
ATOM 1515 O O . GLY A 1 209 ? 40.151 6.596 32.667 1.00 38.72 209 GLY A O 1
#

Radius of gyration: 22.2 Å; Cα contacts (8 Å, |Δi|>4): 448; chains: 1; bounding box: 54×46×95 Å

Organism: NCBI:txid1137989

Secondary structure (DSSP, 8-state):
-------SSSSS-----------EE-TT------S-TT--TTTTS-S-SBPTTSSBTTSHHHHHHHHHHTTT---SSEEE-SSSEEE--SGGGHHHHHHHHT--EESS--TT-EEEE-TT-BPPPPPTT-TTB---B--TT-EEEEEEEE-TTS-EEEEEEETTTTEEEEEEE--SEEE-TTS-TT-----------------------

Solvent-accessible surface area (backbone atoms only — not comparable to full-atom values): 11912 Å² total; per-residue (Å²): 140,88,78,80,93,80,88,84,86,88,87,86,76,86,73,75,89,68,72,66,76,78,65,20,64,25,54,95,29,49,69,46,92,52,79,64,83,91,71,55,88,50,67,84,57,91,51,80,50,69,40,100,42,65,29,47,30,36,18,22,59,28,47,48,34,48,56,38,40,62,14,60,14,42,44,34,33,39,22,32,33,78,68,33,60,12,63,39,70,52,39,40,43,36,64,64,15,32,52,48,5,46,30,58,74,37,73,65,69,31,57,64,18,37,30,32,29,38,52,69,36,63,26,61,67,40,66,93,86,48,84,62,38,44,57,45,71,22,48,89,50,18,30,36,31,32,24,71,32,34,45,97,90,70,39,27,36,27,39,38,24,45,63,89,82,47,47,79,47,75,41,31,30,48,49,79,29,21,36,34,68,28,50,65,97,80,62,67,63,69,59,69,84,79,82,80,82,72,85,76,74,86,76,71,86,87,82,85,134